Protein AF-A0A9W8MC55-F1 (afdb_monomer_lite)

InterPro domains:
  IPR008266 Tyrosine-protein kinase, active site [PS00109] (130-142)
  IPR011009 Protein kinase-like domain superfamily [SSF56112] (14-195)
  IPR040976 Fungal-type protein kinase [PF17667] (9-206)

Radius of gyration: 18.53 Å; chains: 1; bounding box: 51×40×51 Å

Secondary structure (DSSP, 8-state):
--PPPEE---TTS---EEEEEE-TTS-EEEEEEEEEETTSPPHHHHHHHTTT-TTBPPEEEEE--S-BGGGGS--GGGSTTGGG---EEEEEEEEE----BGGG-SSHHHHHHHHHHHHHHHHHHHHTTEE-----GGGEEEPSSSPPTT-SEEE--GGG-EETTS-GGGGGG-TTSS-GGGS-HHHHHGGGS-TTSPPP--GGG--

pLDDT: mean 81.06, std 18.02, range [35.16, 98.25]

Structure (mmCIF, N/CA/C/O backbone):
data_AF-A0A9W8MC55-F1
#
_entry.id   AF-A0A9W8MC55-F1
#
loop_
_atom_site.group_PDB
_atom_site.id
_atom_site.type_symbol
_atom_site.label_atom_id
_atom_site.label_alt_id
_atom_site.label_comp_id
_atom_site.label_asym_id
_atom_site.label_entity_id
_atom_site.label_seq_id
_atom_site.pdbx_PDB_ins_code
_atom_site.Cartn_x
_atom_site.Cartn_y
_atom_site.Cartn_z
_atom_site.occupancy
_atom_site.B_iso_or_equiv
_atom_site.auth_seq_id
_atom_site.auth_comp_id
_atom_site.auth_asym_id
_atom_site.auth_atom_id
_atom_site.pdbx_PDB_model_num
ATOM 1 N N . MET A 1 1 ? -12.210 19.034 -3.302 1.00 52.41 1 MET A N 1
ATOM 2 C CA . MET A 1 1 ? -11.070 19.146 -2.362 1.00 52.41 1 MET A CA 1
ATOM 3 C C . MET A 1 1 ? -9.812 19.459 -3.160 1.00 52.41 1 MET A C 1
ATOM 5 O O . MET A 1 1 ? -9.487 18.675 -4.038 1.00 52.41 1 MET A O 1
ATOM 9 N N . ASN A 1 2 ? -9.147 20.591 -2.907 1.00 54.53 2 ASN A N 1
ATOM 10 C CA . ASN A 1 2 ? -7.847 20.908 -3.512 1.00 54.53 2 ASN A CA 1
ATOM 11 C C . ASN A 1 2 ? -6.754 20.497 -2.514 1.00 54.53 2 ASN A C 1
ATOM 13 O O . ASN A 1 2 ? -6.316 21.305 -1.702 1.00 54.53 2 ASN A O 1
ATOM 17 N N . ILE A 1 3 ? -6.459 19.196 -2.463 1.00 74.62 3 ILE A N 1
ATOM 18 C CA . ILE A 1 3 ? -5.422 18.634 -1.590 1.00 74.62 3 ILE A CA 1
ATOM 19 C C . ILE A 1 3 ? -4.210 18.370 -2.469 1.00 74.62 3 ILE A C 1
ATOM 21 O O . ILE A 1 3 ? -4.323 17.648 -3.462 1.00 74.62 3 ILE A O 1
ATOM 25 N N . ASP A 1 4 ? -3.069 18.938 -2.092 1.00 82.06 4 ASP A N 1
ATOM 26 C CA . ASP A 1 4 ? -1.822 18.699 -2.804 1.00 82.06 4 ASP A CA 1
ATOM 27 C C . ASP A 1 4 ? -1.466 17.205 -2.799 1.00 82.06 4 ASP A C 1
ATOM 29 O O . ASP A 1 4 ? -1.668 16.508 -1.796 1.00 82.06 4 ASP A O 1
ATOM 33 N N . PRO A 1 5 ? -0.933 16.681 -3.914 1.00 84.56 5 PRO A N 1
ATOM 34 C CA . PRO A 1 5 ? -0.521 15.292 -3.972 1.00 84.56 5 PRO A CA 1
ATOM 35 C C . PRO A 1 5 ? 0.620 15.019 -2.993 1.00 84.56 5 PRO A C 1
ATOM 37 O O . PRO A 1 5 ? 1.575 15.787 -2.871 1.00 84.56 5 PRO A O 1
ATOM 40 N N . TYR A 1 6 ? 0.578 13.849 -2.362 1.00 83.56 6 TYR A N 1
ATOM 41 C CA . TYR A 1 6 ? 1.729 13.340 -1.631 1.00 83.56 6 TYR A CA 1
ATOM 42 C C . TYR A 1 6 ? 2.781 12.848 -2.631 1.00 83.56 6 TYR A C 1
ATOM 44 O O . TYR A 1 6 ? 2.500 11.988 -3.467 1.00 83.56 6 TYR A O 1
ATOM 52 N N . ILE A 1 7 ? 4.003 13.371 -2.541 1.00 80.88 7 ILE A N 1
ATOM 53 C CA . ILE A 1 7 ? 5.111 13.028 -3.439 1.00 80.88 7 ILE A CA 1
ATOM 54 C C . ILE A 1 7 ? 6.304 12.556 -2.608 1.00 80.88 7 ILE A C 1
ATOM 56 O O . ILE A 1 7 ? 6.758 13.257 -1.704 1.00 80.88 7 ILE A O 1
ATOM 60 N N . ARG A 1 8 ? 6.872 11.390 -2.947 1.00 75.12 8 ARG A N 1
ATOM 61 C CA . ARG A 1 8 ? 8.175 10.969 -2.402 1.00 75.12 8 ARG A CA 1
ATOM 62 C C . ARG A 1 8 ? 9.323 11.469 -3.277 1.00 75.12 8 ARG A C 1
ATOM 64 O O . ARG A 1 8 ? 9.636 10.865 -4.304 1.00 75.12 8 ARG A O 1
ATOM 71 N N . TYR A 1 9 ? 10.030 12.496 -2.807 1.00 68.00 9 TYR A N 1
ATOM 72 C CA . TYR A 1 9 ? 11.173 13.137 -3.480 1.00 68.00 9 TYR A CA 1
ATOM 73 C C . TYR A 1 9 ? 12.494 12.343 -3.409 1.00 68.00 9 TYR A C 1
ATOM 75 O O . TYR A 1 9 ? 13.559 12.882 -3.122 1.00 68.00 9 TYR A O 1
ATOM 83 N N . THR A 1 10 ? 12.457 11.036 -3.665 1.00 66.25 10 THR A N 1
ATOM 84 C CA . THR A 1 10 ? 13.671 10.201 -3.630 1.00 66.25 10 THR A CA 1
ATOM 85 C C . THR A 1 10 ? 14.323 10.114 -5.011 1.00 66.25 10 THR A C 1
ATOM 87 O O . THR A 1 10 ? 13.748 9.550 -5.939 1.00 66.25 10 THR A O 1
ATOM 90 N N . LEU A 1 11 ? 15.563 10.605 -5.141 1.00 59.47 11 LEU A N 1
ATOM 91 C CA . LEU A 1 11 ? 16.312 10.627 -6.413 1.00 59.47 11 LEU A CA 1
ATOM 92 C C . LEU A 1 11 ? 16.502 9.239 -7.054 1.00 59.47 11 LEU A C 1
ATOM 94 O O . LEU A 1 11 ? 16.580 9.121 -8.273 1.00 59.47 11 LEU A O 1
ATOM 98 N N . ARG A 1 12 ? 16.596 8.179 -6.240 1.00 60.31 12 ARG A N 1
ATOM 99 C CA . ARG A 1 12 ? 16.783 6.786 -6.696 1.00 60.31 12 ARG A CA 1
ATOM 100 C C . ARG A 1 12 ? 15.581 5.873 -6.407 1.00 60.31 12 ARG A C 1
ATOM 102 O O . ARG A 1 12 ? 15.709 4.653 -6.517 1.00 60.31 12 ARG A O 1
ATOM 109 N N . GLY A 1 13 ? 14.430 6.437 -6.029 1.00 67.00 13 GLY A N 1
ATOM 110 C CA . GLY A 1 13 ? 13.243 5.665 -5.650 1.00 67.00 13 GLY A CA 1
ATOM 111 C C . GLY A 1 13 ? 12.291 5.358 -6.805 1.00 67.00 13 GLY A C 1
ATOM 112 O O . GLY A 1 13 ? 12.664 5.352 -7.976 1.00 67.00 13 GLY A O 1
ATOM 113 N N . ARG A 1 14 ? 11.035 5.061 -6.457 1.00 74.12 14 ARG A N 1
ATOM 114 C CA . ARG A 1 14 ? 9.965 4.705 -7.407 1.00 74.12 14 ARG A CA 1
ATOM 115 C C . ARG A 1 14 ? 9.241 5.917 -7.999 1.00 74.12 14 ARG A C 1
ATOM 117 O O . ARG A 1 14 ? 8.333 5.715 -8.795 1.00 74.12 14 ARG A O 1
ATOM 124 N N . GLY A 1 15 ? 9.610 7.141 -7.608 1.00 82.75 15 GLY A N 1
ATOM 125 C CA . GLY A 1 15 ? 8.910 8.362 -8.025 1.00 82.75 15 GLY A 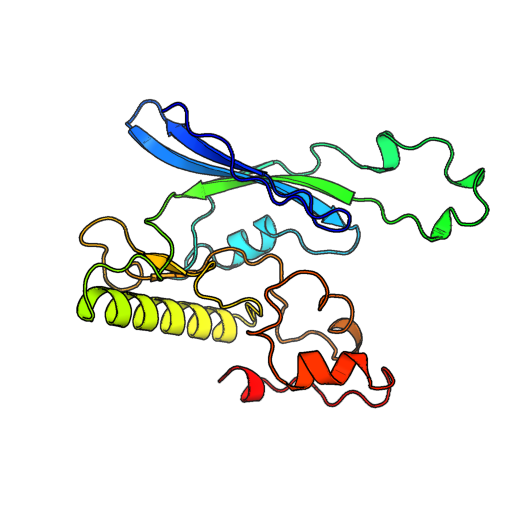CA 1
ATOM 126 C C . GLY A 1 15 ? 7.423 8.322 -7.670 1.00 82.75 15 GLY A C 1
ATOM 127 O O . GLY A 1 15 ? 6.591 8.601 -8.525 1.00 82.75 15 GLY A O 1
ATOM 128 N N . THR A 1 16 ? 7.097 7.871 -6.454 1.00 88.00 16 THR A N 1
ATOM 129 C CA . THR A 1 16 ? 5.709 7.656 -6.036 1.00 88.00 16 THR A CA 1
ATOM 130 C C . THR A 1 16 ? 4.985 8.985 -5.849 1.00 88.00 16 THR A C 1
ATOM 132 O O . THR A 1 16 ? 5.446 9.837 -5.082 1.00 88.00 16 THR A O 1
ATOM 135 N N . THR A 1 17 ? 3.825 9.115 -6.487 1.00 92.00 17 THR A N 1
ATOM 136 C CA . THR A 1 17 ? 2.902 10.240 -6.319 1.00 92.00 17 THR A CA 1
ATOM 137 C C . THR A 1 17 ? 1.509 9.715 -6.006 1.00 92.00 17 THR A C 1
ATOM 139 O O . THR A 1 17 ? 0.970 8.901 -6.756 1.00 92.00 17 THR A O 1
ATOM 142 N N . CYS A 1 18 ? 0.917 10.188 -4.915 1.00 92.38 18 CYS A N 1
ATOM 143 C CA . CYS A 1 18 ? -0.414 9.799 -4.474 1.00 92.38 18 CYS A CA 1
ATOM 144 C C . CYS A 1 18 ? -1.369 10.996 -4.510 1.00 92.38 18 CYS A C 1
ATOM 146 O O . CYS A 1 18 ? -1.073 12.046 -3.944 1.00 92.38 18 CYS A O 1
ATOM 148 N N . TRP A 1 19 ? -2.533 10.811 -5.125 1.00 94.38 19 TRP A N 1
ATOM 149 C CA . TRP A 1 19 ? -3.578 11.820 -5.276 1.00 94.38 19 TRP A CA 1
ATOM 150 C C . TRP A 1 19 ? -4.824 11.363 -4.525 1.00 94.38 19 TRP A C 1
ATOM 152 O O . TRP A 1 19 ? -5.359 10.290 -4.816 1.00 94.38 19 TRP A O 1
ATOM 162 N N . ALA A 1 20 ? -5.291 12.164 -3.570 1.00 92.88 20 ALA A N 1
ATOM 163 C CA . ALA A 1 20 ? -6.596 11.949 -2.958 1.00 92.88 20 ALA A CA 1
ATOM 164 C C . ALA A 1 20 ? -7.680 12.438 -3.923 1.00 92.88 20 ALA A C 1
ATOM 166 O O . ALA A 1 20 ? -7.644 13.586 -4.363 1.00 92.88 20 ALA A O 1
ATOM 167 N N . VAL A 1 21 ? -8.633 11.573 -4.257 1.00 93.81 21 VAL A N 1
ATOM 168 C CA . VAL A 1 21 ? -9.725 11.888 -5.184 1.00 93.81 21 VAL A CA 1
ATOM 169 C C . VAL A 1 21 ? -11.066 11.490 -4.589 1.00 93.81 21 VAL A C 1
ATOM 171 O O . VAL A 1 21 ? -11.136 10.660 -3.683 1.00 93.81 21 VAL A O 1
ATOM 174 N N . GLU A 1 22 ? -12.127 12.088 -5.108 1.00 94.31 22 GLU A N 1
ATOM 175 C CA . GLU A 1 22 ? -13.507 11.795 -4.743 1.00 94.31 22 GLU A CA 1
ATOM 176 C C . GLU A 1 22 ? -14.300 11.548 -6.027 1.00 94.31 22 GLU A C 1
ATOM 178 O O . GLU A 1 22 ? -14.065 12.228 -7.030 1.00 94.31 22 GLU A O 1
ATOM 183 N N . ASP A 1 23 ? -15.177 10.547 -6.029 1.00 91.81 23 ASP A N 1
ATOM 184 C CA . ASP A 1 23 ? -16.099 10.332 -7.144 1.00 91.81 23 ASP A CA 1
ATOM 185 C C . ASP A 1 23 ? -17.347 11.227 -7.036 1.00 91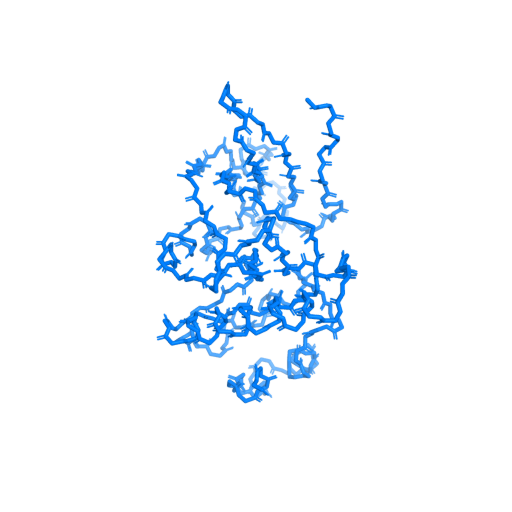.81 23 ASP A C 1
ATOM 187 O O . ASP A 1 23 ? -17.520 12.000 -6.097 1.00 91.81 23 ASP A O 1
ATOM 191 N N . GLN A 1 24 ? -18.249 11.116 -8.011 1.00 92.38 24 GLN A N 1
ATOM 192 C CA . GLN A 1 24 ? -19.499 11.886 -8.032 1.00 92.38 24 GLN A CA 1
ATOM 193 C C . GLN A 1 24 ? -20.462 11.532 -6.885 1.00 92.38 24 GLN A C 1
ATOM 195 O O . GLN A 1 24 ? -21.408 12.273 -6.636 1.00 92.38 24 GLN A O 1
ATOM 200 N N . GLN A 1 25 ? -20.246 10.402 -6.209 1.00 92.44 25 GLN A N 1
ATOM 201 C CA . GLN A 1 25 ? -21.066 9.914 -5.101 1.00 92.44 25 GLN A CA 1
ATOM 202 C C . GLN A 1 25 ? -20.472 10.296 -3.735 1.00 92.44 25 GLN A C 1
ATOM 204 O O . GLN A 1 25 ? -21.041 9.943 -2.704 1.00 92.44 25 GLN A O 1
ATOM 209 N N . GLY A 1 26 ? -19.339 11.006 -3.705 1.00 90.00 26 GLY A N 1
ATOM 210 C CA . GLY A 1 26 ? -18.643 11.371 -2.473 1.00 90.00 26 GLY A CA 1
ATOM 211 C C . GLY A 1 26 ? -17.720 10.276 -1.926 1.00 90.00 26 GLY A C 1
ATOM 212 O O . GLY A 1 26 ? -17.182 10.415 -0.824 1.00 90.00 26 GLY A O 1
ATOM 213 N N . ASN A 1 27 ? -17.506 9.173 -2.656 1.00 91.06 27 ASN A N 1
ATOM 214 C CA . ASN A 1 27 ? -16.584 8.126 -2.225 1.00 91.06 27 ASN A CA 1
ATOM 215 C C . ASN A 1 27 ? -15.141 8.573 -2.452 1.00 91.06 27 ASN A C 1
ATOM 217 O O . ASN A 1 27 ? -14.769 9.016 -3.540 1.00 91.06 27 ASN A O 1
ATOM 221 N N . ARG A 1 28 ? -14.299 8.398 -1.431 1.00 92.81 28 ARG A N 1
ATOM 222 C CA . ARG A 1 28 ? -12.889 8.797 -1.468 1.00 92.81 28 ARG A CA 1
ATOM 223 C C . ARG A 1 28 ? -11.982 7.647 -1.903 1.00 92.81 28 ARG A C 1
ATOM 225 O O . ARG A 1 28 ? -12.096 6.522 -1.404 1.00 92.81 28 ARG A O 1
ATOM 232 N N . PHE A 1 29 ? -11.035 7.962 -2.781 1.00 95.06 29 PHE A N 1
ATOM 233 C CA . PHE A 1 29 ? -10.018 7.041 -3.281 1.00 95.06 29 PHE A CA 1
ATOM 234 C C . PHE A 1 29 ? -8.623 7.666 -3.252 1.00 95.06 29 PHE A C 1
ATOM 236 O O . PHE A 1 29 ? -8.449 8.885 -3.186 1.00 95.06 29 PHE A O 1
ATOM 243 N N . LEU A 1 30 ? -7.611 6.806 -3.340 1.00 94.94 30 LEU A N 1
ATOM 244 C CA . LEU A 1 30 ? -6.219 7.196 -3.510 1.00 94.94 30 LEU A CA 1
ATOM 245 C C . LEU A 1 30 ? -5.709 6.683 -4.857 1.00 94.94 30 LEU A C 1
ATOM 247 O O . LEU A 1 30 ? -5.626 5.475 -5.079 1.00 94.94 30 LEU A O 1
ATOM 251 N N . ILE A 1 31 ? -5.335 7.592 -5.750 1.00 96.25 31 ILE A N 1
ATOM 252 C CA . ILE A 1 31 ? -4.630 7.245 -6.986 1.00 96.25 31 ILE A CA 1
ATOM 253 C C . ILE A 1 31 ? -3.136 7.257 -6.687 1.00 96.25 31 ILE A C 1
ATOM 255 O O . ILE A 1 31 ? -2.598 8.305 -6.351 1.00 96.25 31 ILE A O 1
ATOM 259 N N . LYS A 1 32 ? -2.454 6.124 -6.842 1.00 95.19 32 LYS A N 1
ATOM 260 C CA . LYS A 1 32 ? -1.006 5.996 -6.640 1.00 95.19 32 LYS A CA 1
ATOM 261 C C . LYS A 1 32 ? -0.315 5.713 -7.967 1.00 95.19 32 LYS A C 1
ATOM 263 O O . LYS A 1 32 ? -0.522 4.663 -8.577 1.00 95.19 32 LYS A O 1
ATOM 268 N N . ASP A 1 33 ? 0.529 6.647 -8.379 1.00 95.19 33 ASP A N 1
ATOM 269 C CA . ASP A 1 33 ? 1.432 6.529 -9.517 1.00 95.19 33 ASP A CA 1
ATOM 270 C C . ASP A 1 33 ? 2.828 6.163 -9.035 1.00 95.19 33 ASP A C 1
ATOM 272 O O . ASP A 1 33 ? 3.325 6.745 -8.073 1.00 95.19 33 ASP A O 1
ATOM 276 N N . TYR A 1 34 ? 3.462 5.191 -9.686 1.00 92.75 34 TYR A N 1
ATOM 277 C CA . TYR A 1 34 ? 4.813 4.748 -9.347 1.00 92.75 34 TYR A CA 1
ATOM 278 C C . TYR A 1 34 ? 5.487 4.039 -10.524 1.00 92.75 34 TYR A C 1
ATOM 280 O O . TYR A 1 34 ? 4.845 3.621 -11.491 1.00 92.75 34 TYR A O 1
ATOM 288 N N . TRP A 1 35 ? 6.805 3.884 -10.426 1.00 90.81 35 TRP A N 1
ATOM 289 C CA . TRP A 1 35 ? 7.636 3.212 -11.419 1.00 90.81 35 TRP A CA 1
ATOM 290 C C . TRP A 1 35 ? 8.158 1.873 -10.903 1.00 90.81 35 TRP A C 1
ATOM 292 O O . TRP A 1 35 ? 8.760 1.796 -9.828 1.00 90.81 35 TRP A O 1
ATOM 302 N N . VAL A 1 36 ? 7.989 0.827 -11.709 1.00 88.38 36 VAL A N 1
ATOM 303 C CA . VAL A 1 36 ? 8.414 -0.546 -11.407 1.00 88.38 36 VAL A CA 1
ATOM 304 C C . VAL A 1 36 ? 9.617 -0.900 -12.263 1.00 88.38 36 VAL A C 1
ATOM 306 O O . VAL A 1 36 ? 9.552 -0.765 -13.478 1.00 88.38 36 VAL A O 1
ATOM 309 N N . SER A 1 37 ? 10.716 -1.329 -11.646 1.00 85.56 37 SER A N 1
ATOM 310 C CA . SER A 1 37 ? 11.889 -1.824 -12.378 1.00 85.56 37 SER A CA 1
ATOM 311 C C . SER A 1 37 ? 11.593 -3.155 -13.062 1.00 85.56 37 SER A C 1
ATOM 313 O O . SER A 1 37 ? 10.908 -3.996 -12.481 1.00 85.56 37 SER A O 1
ATOM 315 N N . ASP A 1 38 ? 12.154 -3.366 -14.251 1.00 81.00 38 ASP A N 1
ATOM 316 C CA . ASP A 1 38 ? 12.041 -4.648 -14.953 1.00 81.00 38 ASP A CA 1
ATOM 317 C C . ASP A 1 38 ? 12.531 -5.814 -14.073 1.00 81.00 38 ASP A C 1
ATOM 319 O O . ASP A 1 38 ? 13.464 -5.670 -13.276 1.00 81.00 38 ASP A O 1
ATOM 323 N N . GLY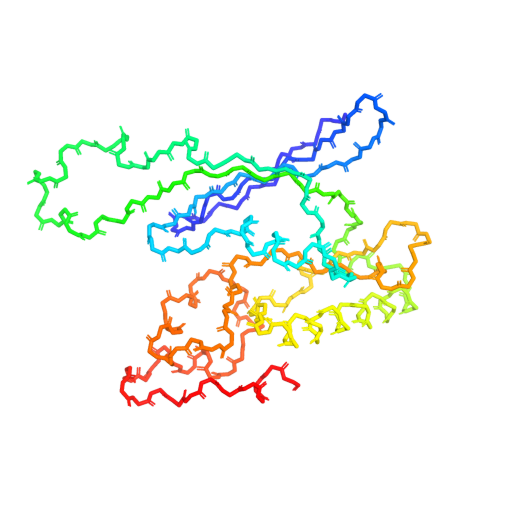 A 1 39 ? 11.852 -6.960 -14.180 1.00 79.00 39 GLY A N 1
ATOM 324 C CA . GLY A 1 39 ? 12.080 -8.139 -13.336 1.00 79.00 39 GLY A CA 1
ATOM 325 C C . GLY A 1 39 ? 11.396 -8.090 -11.964 1.00 79.00 39 GLY A C 1
ATOM 326 O O . GLY A 1 39 ? 11.422 -9.083 -11.241 1.00 79.00 39 GLY A O 1
ATOM 327 N N . ARG A 1 40 ? 10.752 -6.973 -11.588 1.00 79.44 40 ARG A N 1
ATOM 328 C CA . ARG A 1 40 ? 9.961 -6.907 -10.352 1.00 79.44 40 ARG A CA 1
ATOM 329 C C . ARG A 1 40 ? 8.489 -7.168 -10.586 1.00 79.44 40 ARG A C 1
ATOM 331 O O . ARG A 1 40 ? 7.898 -6.667 -11.540 1.00 79.44 40 ARG A O 1
ATOM 338 N N . LYS A 1 41 ? 7.896 -7.863 -9.618 1.00 86.19 41 LYS A N 1
ATOM 339 C CA . LYS A 1 41 ? 6.452 -7.995 -9.511 1.00 86.19 41 LYS A CA 1
ATOM 340 C C . LYS A 1 41 ? 5.849 -6.653 -9.069 1.00 86.19 41 LYS A C 1
ATOM 342 O O . LYS A 1 41 ? 6.287 -6.104 -8.056 1.00 86.19 41 LYS A O 1
ATOM 347 N N . PRO A 1 42 ? 4.901 -6.082 -9.821 1.00 90.38 42 PRO A N 1
ATOM 348 C CA . PRO A 1 42 ? 4.275 -4.820 -9.462 1.00 90.38 42 PRO A CA 1
ATOM 349 C C . PRO A 1 42 ? 3.266 -4.995 -8.315 1.00 90.38 42 PRO A C 1
ATOM 351 O O . PRO A 1 42 ? 2.637 -6.040 -8.159 1.00 90.38 42 PRO A O 1
ATOM 354 N N . GLU A 1 43 ? 3.060 -3.932 -7.536 1.00 92.44 43 GLU A N 1
ATOM 355 C CA . GLU A 1 43 ? 2.197 -3.941 -6.344 1.00 92.44 43 GLU A CA 1
ATOM 356 C C . GLU A 1 43 ? 0.738 -4.307 -6.664 1.00 92.44 43 GLU A C 1
ATOM 358 O O . GLU A 1 43 ? 0.083 -4.958 -5.857 1.00 92.44 43 GLU A O 1
ATOM 363 N N . PHE A 1 44 ? 0.229 -3.955 -7.852 1.00 95.25 44 PHE A N 1
ATOM 364 C CA . PHE A 1 44 ? -1.145 -4.302 -8.241 1.00 95.25 44 PHE A CA 1
ATOM 365 C C . PHE A 1 44 ? -1.374 -5.813 -8.361 1.00 95.25 44 PHE A C 1
ATOM 367 O O . PHE A 1 44 ? -2.479 -6.282 -8.094 1.00 95.25 44 PHE A O 1
ATOM 374 N N . GLU A 1 45 ? -0.352 -6.585 -8.742 1.00 94.94 45 GLU A N 1
ATOM 375 C CA . GLU A 1 45 ? -0.463 -8.045 -8.800 1.00 94.94 45 GLU A CA 1
ATOM 376 C C . GLU A 1 45 ? -0.521 -8.631 -7.392 1.00 94.94 45 GLU A C 1
ATOM 378 O O . GLU A 1 45 ? -1.357 -9.486 -7.121 1.00 94.94 45 GLU A O 1
ATOM 383 N N . LEU A 1 46 ? 0.309 -8.119 -6.478 1.00 93.75 46 LEU A N 1
ATOM 384 C CA . LEU A 1 46 ? 0.295 -8.524 -5.070 1.00 93.75 46 LEU A CA 1
ATOM 385 C C . LEU A 1 46 ? -1.054 -8.204 -4.418 1.00 93.75 46 LEU A C 1
ATOM 387 O O . LEU A 1 46 ? -1.664 -9.075 -3.806 1.00 93.75 46 LEU A O 1
ATOM 391 N N . LEU A 1 47 ? -1.572 -6.990 -4.623 1.00 95.75 47 LEU A N 1
ATOM 392 C CA . LEU A 1 47 ? -2.889 -6.578 -4.125 1.00 95.75 47 LEU A CA 1
ATOM 393 C C . LEU A 1 47 ? -4.033 -7.419 -4.711 1.00 95.75 47 LEU A C 1
ATOM 395 O O . LEU A 1 47 ? -5.028 -7.653 -4.030 1.00 95.75 47 LEU A O 1
ATOM 399 N N . SER A 1 48 ? -3.895 -7.904 -5.948 1.00 95.44 48 SER A N 1
ATOM 400 C CA . SER A 1 48 ? -4.889 -8.793 -6.566 1.00 95.44 48 SER A CA 1
ATOM 401 C C . SER A 1 48 ? -4.928 -10.174 -5.901 1.00 95.44 48 SER A C 1
ATOM 403 O O . SER A 1 48 ? -6.006 -10.751 -5.770 1.00 95.44 48 SER A O 1
ATOM 405 N N . GLU A 1 49 ? -3.781 -10.689 -5.444 1.00 94.00 49 GLU A N 1
ATOM 406 C CA . GLU A 1 49 ? -3.671 -11.981 -4.742 1.00 94.00 49 GLU A CA 1
ATOM 407 C C . GLU A 1 49 ? -4.278 -11.941 -3.330 1.00 94.00 49 GLU A C 1
ATOM 409 O O . GLU A 1 49 ? -4.756 -12.959 -2.825 1.00 94.00 49 GLU A O 1
ATOM 414 N N . VAL A 1 50 ? -4.300 -10.762 -2.697 1.00 94.81 50 VAL A N 1
ATOM 415 C CA . VAL A 1 50 ? -4.721 -10.587 -1.294 1.00 94.81 50 VAL A CA 1
ATOM 416 C C . VAL A 1 50 ? -5.984 -9.741 -1.130 1.00 94.81 50 VAL A C 1
ATOM 418 O O . VAL A 1 50 ? -6.299 -9.307 -0.026 1.00 94.81 50 VAL A O 1
ATOM 421 N N . LYS A 1 51 ? -6.753 -9.543 -2.206 1.00 94.31 51 LYS A N 1
ATOM 422 C CA . LYS A 1 51 ? -7.964 -8.698 -2.229 1.00 94.31 51 LYS A CA 1
ATOM 423 C C . LYS A 1 51 ? -9.032 -9.055 -1.178 1.00 94.31 51 LYS A C 1
ATOM 425 O O . LYS A 1 51 ? -9.789 -8.182 -0.755 1.00 94.31 51 LYS A O 1
ATOM 430 N N . GLU A 1 52 ? -9.081 -10.322 -0.761 1.00 93.75 52 GLU A N 1
ATOM 431 C CA . GLU A 1 52 ? -10.041 -10.840 0.225 1.00 93.75 52 GLU A CA 1
ATOM 432 C C . GLU A 1 52 ? -9.505 -10.811 1.665 1.00 93.75 52 GLU A C 1
ATOM 434 O O . GLU A 1 52 ? -10.224 -11.188 2.584 1.00 93.75 52 GLU A O 1
ATOM 439 N N . VAL A 1 53 ? -8.253 -10.391 1.888 1.00 95.81 53 VAL A N 1
ATOM 440 C CA . VAL A 1 53 ? -7.651 -10.361 3.228 1.00 95.81 53 VAL A CA 1
ATOM 441 C C . VAL A 1 53 ? -8.202 -9.164 4.016 1.00 95.81 53 VAL A C 1
ATOM 443 O O . VAL A 1 53 ? -8.003 -8.016 3.599 1.00 95.81 53 VAL A O 1
ATOM 446 N N . PRO A 1 54 ? -8.887 -9.385 5.156 1.00 96.12 54 PRO A N 1
ATOM 447 C CA . PRO A 1 54 ? -9.285 -8.299 6.044 1.00 96.12 54 PRO A CA 1
ATOM 448 C C . PRO A 1 54 ? -8.058 -7.536 6.544 1.00 96.12 54 PRO A C 1
ATOM 450 O O . PRO A 1 54 ? -7.008 -8.122 6.796 1.00 96.12 54 PRO A O 1
ATOM 453 N N . GLY A 1 55 ? -8.184 -6.219 6.665 1.00 95.81 55 GLY A N 1
ATOM 454 C CA . GLY A 1 55 ? -7.110 -5.371 7.178 1.00 95.81 55 GLY A CA 1
ATOM 455 C C . GLY A 1 55 ? -5.987 -5.120 6.175 1.00 95.81 55 GLY A C 1
ATOM 456 O O . GLY A 1 55 ? -4.983 -4.520 6.538 1.00 95.81 55 GLY A O 1
ATOM 457 N N . VAL A 1 56 ? -6.154 -5.505 4.906 1.00 97.00 56 VAL A N 1
ATOM 458 C CA . VAL A 1 56 ? -5.286 -5.077 3.799 1.00 97.00 56 VAL A CA 1
ATOM 459 C C . VAL A 1 56 ? -6.033 -4.087 2.907 1.00 97.00 56 VAL A C 1
ATOM 461 O O . VAL A 1 56 ? -7.244 -4.187 2.684 1.00 97.00 56 VAL A O 1
ATOM 464 N N . CYS A 1 57 ? -5.303 -3.091 2.411 1.00 95.62 57 CYS A N 1
ATOM 465 C CA . CYS A 1 57 ? -5.813 -2.087 1.489 1.00 95.62 57 CYS A CA 1
ATOM 466 C C . CYS A 1 57 ? -6.458 -2.710 0.246 1.00 95.62 57 CYS A C 1
ATOM 468 O O . CYS A 1 57 ? -5.865 -3.556 -0.424 1.00 95.62 57 CYS A O 1
ATOM 470 N N . LYS A 1 58 ? -7.658 -2.241 -0.109 1.00 95.62 58 LYS A N 1
ATOM 471 C CA . LYS A 1 58 ? -8.385 -2.736 -1.281 1.00 95.62 58 LYS A CA 1
ATOM 472 C C . LYS A 1 58 ? -8.046 -1.928 -2.527 1.00 95.62 58 LYS A C 1
ATOM 474 O O . LYS A 1 58 ? -8.289 -0.721 -2.584 1.00 95.62 58 LYS A O 1
ATOM 479 N N . MET A 1 59 ? -7.547 -2.620 -3.548 1.00 97.00 59 MET A N 1
ATOM 480 C CA . MET A 1 59 ? -7.395 -2.070 -4.891 1.00 97.00 59 MET A CA 1
ATOM 481 C C . MET A 1 59 ? -8.728 -2.114 -5.641 1.00 97.00 59 MET A C 1
ATOM 483 O O . MET A 1 59 ? -9.386 -3.149 -5.688 1.00 97.00 59 MET A O 1
ATOM 487 N N . VAL A 1 60 ? -9.100 -0.988 -6.247 1.00 96.44 60 VAL A N 1
ATOM 488 C CA . VAL A 1 60 ? -10.299 -0.840 -7.082 1.00 96.44 60 VAL A CA 1
ATOM 489 C C . VAL A 1 60 ? -9.978 -1.177 -8.534 1.00 96.44 60 VAL A C 1
ATOM 491 O O . VAL A 1 60 ? -10.661 -1.982 -9.158 1.00 96.44 60 VAL A O 1
ATOM 494 N N . CYS A 1 61 ? -8.925 -0.571 -9.083 1.00 96.56 61 CYS A N 1
ATOM 495 C CA . CYS A 1 61 ? -8.469 -0.822 -10.446 1.00 96.56 61 CYS A CA 1
ATOM 496 C C . CYS A 1 61 ? -7.000 -0.418 -10.622 1.00 96.56 61 CYS A C 1
ATOM 498 O O . CYS A 1 61 ? -6.392 0.198 -9.742 1.00 96.56 61 CYS A O 1
ATOM 500 N N . TYR 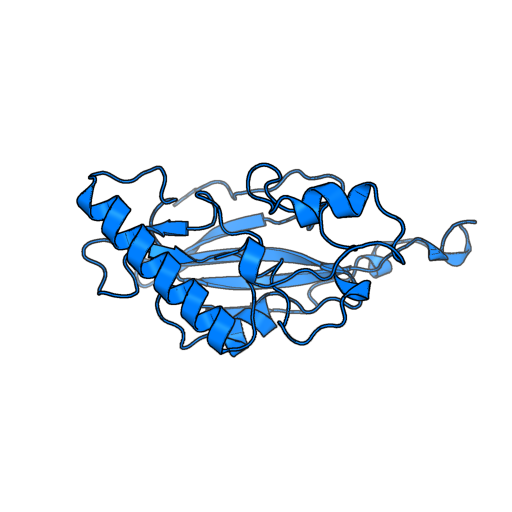A 1 62 ? -6.418 -0.757 -11.772 1.00 97.69 62 TYR A N 1
ATOM 501 C CA . TYR A 1 62 ? -5.052 -0.380 -12.121 1.00 97.69 62 TYR A CA 1
ATOM 502 C C . TYR A 1 62 ? -4.892 -0.120 -13.622 1.00 97.69 62 TYR A C 1
ATOM 504 O O . TYR A 1 62 ? -5.671 -0.588 -14.452 1.00 97.69 62 TYR A O 1
ATOM 512 N N . LYS A 1 63 ? -3.834 0.612 -13.976 1.00 97.38 63 LYS A N 1
ATOM 513 C CA . LYS A 1 63 ? -3.342 0.776 -15.344 1.00 97.38 63 LYS A CA 1
ATOM 514 C C . LYS A 1 63 ? -1.833 0.555 -15.356 1.00 97.38 63 LYS A C 1
ATOM 516 O O . LYS A 1 63 ? -1.067 1.398 -14.889 1.00 97.38 63 LYS A O 1
ATOM 521 N N . ALA A 1 64 ? -1.419 -0.586 -15.897 1.00 94.19 64 ALA A N 1
ATOM 522 C CA . ALA A 1 64 ? -0.017 -0.906 -16.142 1.00 94.19 64 ALA A CA 1
ATOM 523 C C . ALA A 1 64 ? 0.466 -0.319 -17.481 1.00 94.19 64 ALA A C 1
ATOM 525 O O . ALA A 1 64 ? -0.346 0.104 -18.308 1.00 94.19 64 ALA A O 1
ATOM 526 N N . GLN A 1 65 ? 1.786 -0.332 -17.696 1.00 92.44 65 GLN A N 1
ATOM 527 C CA . GLN A 1 65 ? 2.418 0.009 -18.979 1.00 92.44 65 GLN A CA 1
ATOM 528 C C . GLN A 1 65 ? 2.066 1.416 -19.491 1.00 92.44 65 GLN A C 1
ATOM 530 O O . GLN A 1 65 ? 1.896 1.623 -20.689 1.00 92.44 65 GLN A O 1
ATOM 535 N N . ARG A 1 66 ? 1.941 2.399 -18.590 1.00 95.44 66 ARG A N 1
ATOM 536 C CA . ARG A 1 66 ? 1.599 3.781 -18.976 1.00 95.44 66 ARG A CA 1
ATOM 537 C C . ARG A 1 66 ? 2.720 4.473 -19.751 1.00 95.44 66 ARG A C 1
ATOM 539 O O . ARG A 1 66 ? 2.446 5.356 -20.552 1.00 95.44 66 ARG A O 1
ATOM 546 N N . ALA A 1 67 ? 3.959 4.093 -19.459 1.00 94.44 67 ALA A N 1
ATOM 547 C CA . ALA A 1 67 ? 5.181 4.600 -20.063 1.00 94.44 67 ALA A CA 1
ATOM 548 C C . ALA A 1 67 ? 6.355 3.695 -19.673 1.00 94.44 67 ALA A C 1
ATOM 550 O O . ALA A 1 67 ? 6.276 3.000 -18.653 1.00 94.44 67 ALA A O 1
ATOM 551 N N . LYS A 1 68 ? 7.461 3.742 -20.421 1.00 92.38 68 LYS A N 1
ATOM 552 C CA . LYS A 1 68 ? 8.717 3.088 -20.035 1.00 92.38 68 LYS A CA 1
ATOM 553 C C . LYS A 1 68 ? 9.858 4.091 -20.049 1.00 92.38 68 LYS A C 1
ATOM 555 O O . LYS A 1 68 ? 9.946 4.929 -20.938 1.00 92.38 68 LYS A O 1
ATOM 560 N N . THR A 1 69 ? 10.762 4.005 -19.076 1.00 89.62 69 THR A N 1
ATOM 561 C CA . THR A 1 69 ? 11.888 4.948 -18.991 1.00 89.62 69 THR A CA 1
ATOM 562 C C . THR A 1 69 ? 12.824 4.843 -20.184 1.00 89.62 69 THR A C 1
ATOM 564 O O . THR A 1 69 ? 13.428 5.847 -20.551 1.00 89.62 69 THR A O 1
ATOM 567 N N . LYS A 1 70 ? 12.930 3.664 -20.809 1.00 87.44 70 LYS A N 1
ATOM 568 C CA . LYS A 1 70 ? 13.734 3.470 -22.021 1.00 87.44 70 LYS A CA 1
ATOM 569 C C . LYS A 1 70 ? 13.245 4.300 -23.209 1.00 87.44 70 LYS A C 1
ATOM 571 O O . LYS A 1 70 ? 14.068 4.707 -24.016 1.00 87.44 70 LYS A O 1
ATOM 576 N N . ASP A 1 71 ? 11.947 4.600 -23.274 1.00 89.75 71 ASP A N 1
ATOM 577 C CA . ASP A 1 71 ? 11.350 5.356 -24.382 1.00 89.75 71 ASP A CA 1
ATOM 578 C C . ASP A 1 71 ? 11.710 6.854 -24.307 1.00 89.75 71 ASP A C 1
ATOM 580 O O . ASP A 1 71 ? 11.624 7.572 -25.297 1.00 89.75 71 ASP A O 1
ATOM 584 N N . TYR A 1 72 ? 12.160 7.323 -23.136 1.00 87.69 72 TYR A N 1
ATOM 585 C CA . TYR A 1 72 ? 12.625 8.697 -22.905 1.00 87.69 72 TYR A CA 1
ATOM 586 C C . TYR A 1 72 ? 14.152 8.827 -22.903 1.00 87.69 72 TYR A C 1
ATOM 588 O O . TYR A 1 72 ? 14.688 9.900 -22.616 1.00 87.69 72 TYR A O 1
ATOM 596 N N . ARG A 1 73 ? 14.879 7.733 -23.148 1.00 77.56 73 ARG A N 1
ATOM 597 C CA . ARG A 1 73 ? 16.344 7.729 -23.195 1.00 77.56 73 ARG A CA 1
ATOM 598 C C . ARG A 1 73 ? 16.810 7.745 -24.648 1.00 77.56 73 ARG A C 1
ATOM 600 O O . ARG A 1 73 ? 16.190 7.152 -25.522 1.00 77.56 73 ARG A O 1
ATOM 607 N N . GLY A 1 74 ? 17.933 8.421 -24.890 1.00 75.62 74 GLY A N 1
ATOM 608 C CA . GLY A 1 74 ? 18.655 8.321 -26.159 1.00 75.62 74 GLY A CA 1
ATOM 609 C C . GLY A 1 74 ? 19.261 6.926 -26.362 1.00 75.62 74 GLY A C 1
ATOM 610 O O . GLY A 1 74 ? 19.035 6.008 -25.574 1.00 75.62 74 GLY A O 1
ATOM 611 N N . ARG A 1 75 ? 20.074 6.760 -27.411 1.00 72.44 75 ARG A N 1
ATOM 612 C CA . ARG A 1 75 ? 20.737 5.481 -27.725 1.00 72.44 75 ARG A CA 1
ATOM 613 C C . ARG A 1 75 ? 21.611 5.013 -26.553 1.00 72.44 75 ARG A C 1
ATOM 615 O O . ARG A 1 75 ? 22.703 5.534 -26.357 1.00 72.44 75 ARG A O 1
ATOM 622 N N . LEU A 1 76 ? 21.149 4.009 -25.805 1.00 67.50 76 LEU A N 1
ATOM 623 C CA . LEU A 1 76 ? 21.860 3.447 -24.644 1.00 67.50 76 LEU A CA 1
ATOM 624 C C . LEU A 1 76 ? 23.242 2.893 -25.024 1.00 67.50 76 LEU A C 1
ATOM 626 O O . LEU A 1 76 ? 24.192 3.022 -24.260 1.00 67.50 76 LEU A O 1
ATOM 630 N N . ASN A 1 77 ? 23.360 2.378 -26.248 1.00 66.31 77 ASN A N 1
ATOM 631 C CA . ASN A 1 77 ? 24.575 1.803 -26.826 1.00 66.31 77 ASN A CA 1
ATOM 632 C C . ASN A 1 77 ? 25.685 2.848 -27.061 1.00 66.31 77 ASN A C 1
ATOM 634 O O . ASN A 1 77 ? 26.820 2.478 -27.331 1.00 66.31 77 ASN A O 1
ATOM 638 N N . ALA A 1 78 ? 25.363 4.147 -27.006 1.00 65.56 78 ALA A N 1
ATOM 639 C CA . ALA A 1 78 ? 26.342 5.226 -27.137 1.00 65.56 78 ALA A CA 1
ATOM 640 C C . ALA A 1 78 ? 27.088 5.522 -25.823 1.00 65.56 78 ALA A C 1
ATOM 642 O O . ALA A 1 78 ? 28.024 6.318 -25.820 1.00 65.56 78 ALA A O 1
ATOM 643 N N . TYR A 1 79 ? 26.683 4.902 -24.709 1.00 63.41 79 TYR A N 1
ATOM 644 C CA . TYR A 1 79 ? 27.306 5.093 -23.405 1.00 63.41 79 TYR A CA 1
ATOM 645 C C . TYR A 1 79 ? 28.060 3.831 -23.000 1.00 63.41 79 TYR A C 1
ATOM 647 O O . TYR A 1 79 ? 27.513 2.731 -23.028 1.00 63.41 79 TYR A O 1
ATOM 655 N N . SER A 1 80 ? 29.293 4.003 -22.526 1.00 60.47 80 SER A N 1
ATOM 656 C CA . SER A 1 80 ? 30.175 2.930 -22.047 1.00 60.47 80 SER A CA 1
ATOM 657 C C . SER A 1 80 ? 29.600 2.115 -20.879 1.00 60.47 80 SER A C 1
ATOM 659 O O . SER A 1 80 ? 30.185 1.109 -20.495 1.00 60.47 80 SER A O 1
ATOM 661 N N . HIS A 1 81 ? 28.475 2.537 -20.290 1.00 64.25 81 HIS A N 1
ATOM 662 C CA . HIS A 1 81 ? 27.770 1.860 -19.195 1.00 64.25 81 HIS A CA 1
ATOM 663 C C . HIS A 1 81 ? 26.278 1.627 -19.510 1.00 64.25 81 HIS A C 1
ATOM 665 O O . HIS A 1 81 ? 25.451 1.594 -18.596 1.00 64.25 81 HIS A O 1
ATOM 671 N N . GLY A 1 82 ? 25.908 1.498 -20.791 1.00 59.38 82 GLY A N 1
ATOM 672 C CA . GLY A 1 82 ? 24.525 1.240 -21.220 1.00 59.38 82 GLY A CA 1
ATOM 673 C C . GLY A 1 82 ? 23.868 0.050 -20.504 1.00 59.38 82 GLY A C 1
ATOM 674 O O . GLY A 1 82 ? 22.687 0.119 -20.170 1.00 59.38 82 GLY A O 1
ATOM 675 N N . ASP A 1 83 ? 24.654 -0.969 -20.148 1.00 65.12 83 ASP A N 1
ATOM 676 C CA . ASP A 1 83 ? 24.201 -2.178 -19.444 1.00 65.12 83 ASP A CA 1
ATOM 677 C C . ASP A 1 83 ? 23.809 -1.940 -17.972 1.00 65.12 83 ASP A C 1
ATOM 679 O O . ASP A 1 83 ? 23.105 -2.749 -17.367 1.00 65.12 83 ASP A O 1
ATOM 683 N N . LEU A 1 84 ? 24.208 -0.808 -17.373 1.00 69.19 84 LEU A N 1
ATOM 684 C CA . LEU A 1 84 ? 23.773 -0.421 -16.023 1.00 69.19 84 LEU A CA 1
ATOM 685 C C . LEU A 1 84 ? 22.358 0.174 -16.010 1.00 69.19 84 LEU A C 1
ATOM 687 O O . LEU A 1 84 ? 21.771 0.367 -14.936 1.00 69.19 84 LEU A O 1
ATOM 691 N N . PHE A 1 85 ? 21.799 0.499 -17.177 1.00 76.12 85 PHE A N 1
ATOM 692 C CA . PHE A 1 85 ? 20.461 1.056 -17.262 1.00 76.12 85 PHE A CA 1
ATOM 693 C C . PHE A 1 85 ? 19.407 -0.007 -16.946 1.00 76.12 85 PHE A C 1
ATOM 695 O O . PHE A 1 85 ? 19.226 -0.987 -17.663 1.00 76.12 85 PHE A O 1
ATOM 702 N N . ARG A 1 86 ? 18.636 0.240 -15.886 1.00 78.12 86 ARG A N 1
ATOM 703 C CA . ARG A 1 86 ? 17.456 -0.559 -15.555 1.00 78.12 86 ARG A CA 1
ATOM 704 C C . ARG A 1 86 ? 16.206 0.163 -16.035 1.00 78.12 86 ARG A C 1
ATOM 706 O O . ARG A 1 86 ? 15.836 1.204 -15.479 1.00 78.12 86 ARG A O 1
ATOM 713 N N . ASN A 1 87 ? 15.562 -0.396 -17.055 1.00 85.25 87 ASN A N 1
ATOM 714 C CA . ASN A 1 87 ? 14.273 0.094 -17.518 1.00 85.25 87 ASN A CA 1
ATOM 715 C C . ASN A 1 87 ? 13.228 -0.012 -16.396 1.00 85.25 87 ASN A C 1
ATOM 717 O O . ASN A 1 87 ? 13.272 -0.903 -15.542 1.00 85.25 87 ASN A O 1
ATOM 721 N N . ARG A 1 88 ? 12.309 0.953 -16.384 1.00 89.12 88 ARG A N 1
ATOM 722 C CA . ARG A 1 88 ? 11.184 0.994 -15.461 1.00 89.12 88 ARG A CA 1
ATOM 723 C C . ARG A 1 88 ? 9.906 1.270 -16.222 1.00 89.12 88 ARG A C 1
ATOM 725 O O . ARG A 1 88 ? 9.895 2.075 -17.147 1.00 89.12 88 ARG A O 1
ATOM 732 N N . THR A 1 89 ? 8.830 0.658 -15.767 1.00 92.06 89 THR A N 1
ATOM 733 C CA . THR A 1 89 ? 7.493 0.805 -16.321 1.00 92.06 89 THR A CA 1
ATOM 734 C C . THR A 1 89 ? 6.625 1.615 -15.363 1.00 92.06 89 THR A C 1
ATOM 736 O O . THR A 1 89 ? 6.565 1.310 -14.171 1.00 92.06 89 THR A O 1
ATOM 739 N N . ALA A 1 90 ? 5.949 2.644 -15.871 1.00 94.56 90 ALA A N 1
ATOM 740 C CA . ALA A 1 90 ? 5.002 3.443 -15.104 1.00 94.56 90 ALA A CA 1
ATOM 741 C C . ALA A 1 90 ? 3.684 2.689 -14.898 1.00 94.56 90 ALA A C 1
ATOM 743 O O . ALA A 1 90 ? 3.090 2.149 -15.841 1.00 94.56 90 ALA A O 1
ATOM 744 N N . VAL A 1 91 ? 3.208 2.704 -13.657 1.00 95.81 91 VAL A N 1
ATOM 745 C CA . VAL A 1 91 ? 1.984 2.047 -13.209 1.00 95.81 91 VAL A CA 1
ATOM 746 C C . VAL A 1 91 ? 1.137 3.043 -12.422 1.00 95.81 91 VAL A C 1
ATOM 748 O O . VAL A 1 91 ? 1.661 3.879 -11.690 1.00 95.81 91 VAL A O 1
ATOM 751 N N . ARG A 1 92 ? -0.184 2.944 -12.584 1.00 97.38 92 ARG A N 1
ATOM 752 C CA . ARG A 1 92 ? -1.185 3.609 -11.746 1.00 97.38 92 ARG A CA 1
ATOM 753 C C . ARG A 1 92 ? -2.050 2.561 -11.067 1.00 97.38 92 ARG A C 1
ATOM 755 O O . ARG A 1 92 ? -2.530 1.658 -11.747 1.00 97.38 92 ARG A O 1
ATOM 762 N N . ILE A 1 93 ? -2.304 2.715 -9.776 1.00 97.50 93 ILE A N 1
ATOM 763 C CA . ILE A 1 93 ? -3.327 1.952 -9.053 1.00 97.50 93 ILE A CA 1
ATOM 764 C C . ILE A 1 93 ? -4.313 2.906 -8.390 1.00 97.50 93 ILE A C 1
ATOM 766 O O . ILE A 1 93 ? -3.943 4.016 -8.009 1.00 97.50 93 ILE A O 1
ATOM 770 N N . VAL A 1 94 ? -5.562 2.474 -8.262 1.00 97.19 94 VAL A N 1
ATOM 771 C CA . VAL A 1 94 ? -6.603 3.174 -7.509 1.00 97.19 94 VAL A CA 1
ATOM 772 C C . VAL A 1 94 ? -6.948 2.318 -6.303 1.00 97.19 94 VAL A C 1
ATOM 774 O O . VAL A 1 94 ? -7.322 1.155 -6.446 1.00 97.19 94 VAL A O 1
ATOM 777 N N . LEU A 1 95 ? -6.792 2.891 -5.118 1.00 96.62 95 LEU A N 1
ATOM 778 C CA . LEU A 1 95 ? -7.013 2.243 -3.834 1.00 96.62 95 LEU A CA 1
ATOM 779 C C . LEU A 1 95 ? -8.217 2.874 -3.138 1.00 96.62 95 LEU A C 1
ATOM 781 O O . LEU A 1 95 ? -8.468 4.073 -3.284 1.00 96.62 95 LEU A O 1
ATOM 785 N N . LYS A 1 96 ? -8.938 2.086 -2.341 1.00 94.94 96 LYS A N 1
ATOM 786 C CA . LYS A 1 96 ? -9.923 2.629 -1.402 1.00 94.94 96 LYS A CA 1
ATOM 787 C C . LYS A 1 96 ? -9.217 3.551 -0.400 1.00 94.94 96 LYS A C 1
ATOM 789 O O . LYS A 1 96 ? -8.122 3.232 0.062 1.00 94.94 96 LYS A O 1
ATOM 794 N N . SER A 1 97 ? -9.824 4.688 -0.060 1.00 93.44 97 SER A N 1
ATOM 795 C CA . SER A 1 97 ? -9.296 5.542 1.008 1.00 93.44 97 SER A CA 1
ATOM 796 C C . SER A 1 97 ? -9.659 5.014 2.394 1.00 93.44 97 SER A C 1
ATOM 798 O O . SER A 1 97 ? -10.748 4.481 2.613 1.00 93.44 97 SER A O 1
ATOM 800 N N . TYR A 1 98 ? -8.745 5.232 3.334 1.00 94.69 98 TYR A N 1
ATOM 801 C CA . TYR A 1 98 ? -8.896 4.923 4.754 1.00 94.69 98 TYR A CA 1
ATOM 802 C C . TYR A 1 98 ? -8.611 6.180 5.588 1.00 94.69 98 TYR A C 1
ATOM 804 O O . TYR A 1 98 ? -8.495 7.281 5.040 1.00 94.69 98 TYR A O 1
ATOM 812 N N . GLY A 1 99 ? -8.565 6.036 6.911 1.00 94.50 99 GLY A N 1
ATOM 813 C CA . GLY A 1 99 ? -8.225 7.113 7.831 1.00 94.50 99 GLY A CA 1
ATOM 814 C C . GLY A 1 99 ? -6.752 7.519 7.762 1.00 94.50 99 GLY A C 1
ATOM 815 O O . GLY A 1 99 ? -6.001 7.133 6.867 1.00 94.50 99 GLY A O 1
ATOM 816 N N . SER A 1 100 ? -6.344 8.336 8.728 1.00 94.44 100 SER A N 1
ATOM 817 C CA . SER A 1 100 ? -4.952 8.753 8.900 1.00 94.44 100 SER A CA 1
ATOM 818 C C . SER A 1 100 ? -4.052 7.588 9.312 1.00 94.44 100 SER A C 1
ATOM 820 O O . SER A 1 100 ? -4.531 6.536 9.732 1.00 94.44 100 SER A O 1
ATOM 822 N N . THR A 1 101 ? -2.744 7.804 9.240 1.00 95.50 101 THR A N 1
ATOM 823 C CA . THR A 1 101 ? -1.727 6.915 9.808 1.00 95.50 101 THR A CA 1
ATOM 824 C C . THR A 1 101 ? -1.980 6.641 11.291 1.00 95.50 101 THR A C 1
ATOM 826 O O . THR A 1 101 ? -2.617 7.434 11.998 1.00 95.50 101 THR A O 1
ATOM 829 N N . ILE A 1 102 ? -1.510 5.483 11.756 1.00 96.44 102 ILE A N 1
ATOM 830 C CA . ILE A 1 102 ? -1.817 4.974 13.096 1.00 96.44 102 ILE A CA 1
ATOM 831 C C . ILE A 1 102 ? -1.312 5.889 14.215 1.00 96.44 102 ILE A C 1
ATOM 833 O O . ILE A 1 102 ? -1.915 5.903 15.281 1.00 96.44 102 ILE A O 1
ATOM 837 N N . ASP A 1 103 ? -0.279 6.702 13.974 1.00 95.06 103 ASP A N 1
ATOM 838 C CA . ASP A 1 103 ? 0.260 7.693 14.919 1.00 95.06 103 ASP A CA 1
ATOM 839 C C . ASP A 1 103 ? -0.727 8.829 15.249 1.00 95.06 103 ASP A C 1
ATOM 841 O O . ASP A 1 103 ? -0.559 9.524 16.248 1.00 95.06 103 ASP A O 1
ATOM 845 N N . LYS A 1 104 ? -1.780 9.013 14.442 1.00 96.31 104 LYS A N 1
ATOM 846 C CA . LYS A 1 104 ? -2.841 10.012 14.661 1.00 96.31 104 LYS A CA 1
ATOM 847 C C . LYS A 1 104 ? -4.045 9.462 15.434 1.00 96.31 104 LYS A C 1
ATOM 849 O O . LYS A 1 104 ? -5.147 10.009 15.335 1.00 96.31 104 LYS A O 1
ATOM 854 N N . PHE A 1 105 ? -3.866 8.367 16.170 1.00 96.56 105 PHE A N 1
ATOM 855 C CA . PHE A 1 105 ? -4.910 7.793 17.014 1.00 96.56 105 PHE A CA 1
ATOM 856 C C . PHE A 1 105 ? -5.429 8.806 18.050 1.00 96.56 105 PHE A C 1
ATOM 858 O O . PHE A 1 105 ? -4.700 9.663 18.543 1.00 96.56 105 PHE A O 1
ATOM 865 N N . LYS A 1 106 ? -6.710 8.690 18.406 1.00 96.12 106 LYS A N 1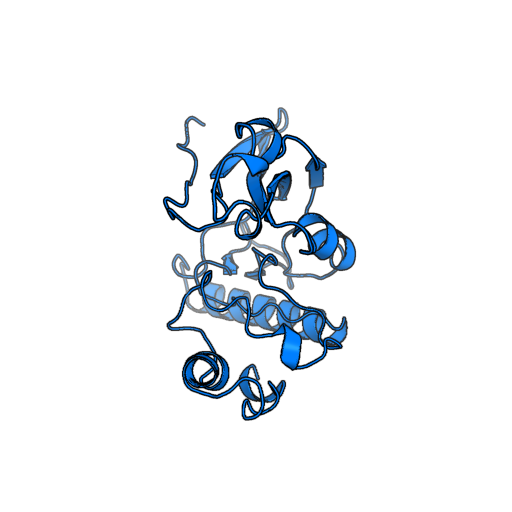
ATOM 866 C CA . LYS A 1 106 ? -7.391 9.580 19.363 1.00 96.12 106 LYS A CA 1
ATOM 867 C C . LYS A 1 106 ? -7.587 8.956 20.744 1.00 96.12 106 LYS A C 1
ATOM 869 O O . LYS A 1 106 ? -7.976 9.644 21.680 1.00 96.12 106 LYS A O 1
ATOM 874 N N . SER A 1 107 ? -7.376 7.647 20.875 1.00 96.56 107 SER A N 1
ATOM 875 C CA . SER A 1 107 ? -7.476 6.930 22.148 1.00 96.56 107 SER A CA 1
ATOM 876 C C . SER A 1 107 ? -6.642 5.652 22.142 1.00 96.56 107 SER A C 1
ATOM 878 O O . SER A 1 107 ? -6.415 5.057 21.085 1.00 96.56 107 SER A O 1
ATOM 880 N N . ALA A 1 108 ? -6.258 5.180 23.331 1.00 97.50 108 ALA A N 1
ATOM 881 C CA . ALA A 1 108 ? -5.580 3.894 23.491 1.00 97.50 108 ALA A CA 1
ATOM 882 C C . ALA A 1 108 ? -6.398 2.734 22.896 1.00 97.50 108 ALA A C 1
ATOM 884 O O . ALA A 1 108 ? -5.846 1.866 22.228 1.00 97.50 108 ALA A O 1
ATOM 885 N N . LYS A 1 109 ? -7.731 2.758 23.053 1.00 96.25 109 LYS A N 1
ATOM 886 C CA . LYS A 1 109 ? -8.632 1.759 22.458 1.00 96.25 109 LYS A CA 1
ATOM 887 C C . LYS A 1 109 ? -8.522 1.728 20.932 1.00 96.25 109 LYS A C 1
ATOM 889 O O . LYS A 1 109 ? -8.470 0.645 20.355 1.00 96.25 109 LYS A O 1
ATOM 894 N N . GLN A 1 110 ? -8.480 2.893 20.282 1.00 96.81 110 GLN A N 1
ATOM 895 C CA . GLN A 1 110 ? -8.350 2.974 18.827 1.00 96.81 110 GLN A CA 1
ATOM 896 C C . GLN A 1 110 ? -6.997 2.427 18.358 1.00 96.81 110 GLN A C 1
ATOM 898 O O . GLN A 1 110 ? -6.964 1.633 17.422 1.00 96.81 110 GLN A O 1
ATOM 903 N N . LEU A 1 111 ? -5.910 2.804 19.038 1.00 97.25 111 LEU A N 1
ATOM 904 C CA . LEU A 1 111 ? -4.567 2.307 18.741 1.00 97.25 111 LEU A CA 1
ATOM 905 C C . LEU A 1 111 ? -4.492 0.780 18.873 1.00 97.25 111 LEU A C 1
ATOM 907 O O . LEU A 1 111 ? -4.079 0.103 17.938 1.00 97.25 111 LEU A O 1
ATOM 911 N N . LEU A 1 112 ? -4.940 0.232 20.006 1.00 97.56 112 LEU A N 1
ATOM 912 C CA . LEU A 1 112 ? -4.898 -1.208 20.270 1.00 97.56 112 LEU A CA 1
ATOM 913 C C . LEU A 1 112 ? -5.765 -2.000 19.284 1.00 97.56 112 LEU A C 1
ATOM 915 O O . LEU A 1 112 ? -5.349 -3.052 18.805 1.00 97.56 112 LEU A O 1
ATOM 919 N N . ALA A 1 113 ? -6.948 -1.488 18.934 1.00 97.44 113 ALA A N 1
ATOM 920 C CA . ALA A 1 113 ? -7.808 -2.135 17.949 1.00 97.44 113 ALA A CA 1
ATOM 921 C C . ALA A 1 113 ? -7.195 -2.118 16.540 1.00 97.44 113 ALA A C 1
ATOM 923 O O . ALA A 1 113 ? -7.302 -3.114 15.825 1.00 97.44 113 ALA A O 1
ATOM 924 N N . ALA A 1 114 ? -6.548 -1.014 16.153 1.00 97.75 114 ALA A N 1
ATOM 925 C CA . ALA A 1 114 ? -5.861 -0.904 14.872 1.00 97.75 114 ALA A CA 1
ATOM 926 C C . ALA A 1 114 ? -4.632 -1.820 14.800 1.00 97.75 114 ALA A C 1
ATOM 928 O O . ALA A 1 114 ? -4.463 -2.528 13.811 1.00 97.75 114 ALA A O 1
ATOM 929 N N . LEU A 1 115 ? -3.817 -1.868 15.859 1.00 97.56 115 LEU A N 1
ATOM 930 C CA . LEU A 1 115 ? -2.671 -2.776 15.941 1.00 97.56 115 LEU A CA 1
ATOM 931 C C . LEU A 1 115 ? -3.106 -4.240 15.865 1.00 97.56 115 LEU A C 1
ATOM 933 O O . LEU A 1 115 ? -2.532 -4.990 15.083 1.00 97.56 115 LEU A O 1
ATOM 937 N N . ARG A 1 116 ? -4.148 -4.643 16.607 1.00 97.56 116 ARG A N 1
ATOM 938 C CA . ARG A 1 116 ? -4.677 -6.014 16.533 1.00 97.56 116 ARG A CA 1
ATOM 939 C C . ARG A 1 116 ? -5.070 -6.380 15.101 1.00 97.56 116 ARG A C 1
ATOM 941 O O . ARG A 1 116 ? -4.683 -7.439 14.617 1.00 97.56 116 ARG A O 1
ATOM 948 N N . ASP A 1 117 ? -5.824 -5.513 14.428 1.00 98.25 117 ASP A N 1
ATOM 949 C CA . ASP A 1 117 ? -6.307 -5.786 13.071 1.00 98.25 117 ASP A CA 1
ATOM 950 C C . ASP A 1 117 ? -5.143 -5.812 12.057 1.00 98.25 117 ASP A C 1
ATOM 952 O O . ASP A 1 117 ? -5.116 -6.680 11.187 1.00 98.25 117 ASP A O 1
ATOM 956 N N . ALA A 1 118 ? -4.136 -4.944 12.211 1.00 97.06 118 ALA A N 1
ATOM 957 C CA . ALA A 1 118 ? -2.930 -4.957 11.380 1.00 97.06 118 ALA A CA 1
ATOM 958 C C . ALA A 1 118 ? -2.077 -6.223 11.591 1.00 97.06 118 ALA A C 1
ATOM 960 O O . ALA A 1 118 ? -1.598 -6.806 10.618 1.00 97.06 118 ALA A O 1
ATOM 961 N N . ILE A 1 119 ? -1.926 -6.692 12.836 1.00 96.19 119 ILE A N 1
ATOM 962 C CA . ILE A 1 119 ? -1.225 -7.947 13.155 1.00 96.19 119 ILE A CA 1
ATOM 963 C C . ILE A 1 119 ? -1.967 -9.139 12.541 1.00 96.19 119 ILE A C 1
ATOM 965 O O . ILE A 1 119 ? -1.349 -9.990 11.901 1.00 96.19 119 ILE A O 1
ATOM 969 N N . ALA A 1 120 ? -3.296 -9.184 12.671 1.00 97.50 120 ALA A N 1
ATOM 970 C CA . ALA A 1 120 ? -4.117 -10.238 12.078 1.00 97.50 120 ALA A CA 1
ATOM 971 C C . ALA A 1 120 ? -4.025 -10.248 10.540 1.00 97.50 120 ALA A C 1
ATOM 973 O O . ALA A 1 120 ? -3.901 -11.314 9.926 1.00 97.50 120 ALA A O 1
ATOM 974 N N . ALA A 1 121 ? -4.023 -9.067 9.914 1.00 97.19 121 ALA A N 1
ATOM 975 C CA . ALA A 1 121 ? -3.809 -8.919 8.479 1.00 97.19 121 ALA A CA 1
ATOM 976 C C . ALA A 1 121 ? -2.429 -9.448 8.062 1.00 97.19 121 ALA A C 1
ATOM 978 O O . ALA A 1 121 ? -2.344 -10.268 7.150 1.00 97.19 121 ALA A O 1
ATOM 979 N N . HIS A 1 122 ? -1.359 -9.054 8.764 1.00 95.31 122 HIS A N 1
ATOM 980 C CA . HIS A 1 122 ? -0.001 -9.534 8.492 1.00 95.31 122 HIS A CA 1
ATOM 981 C C . HIS A 1 122 ? 0.122 -11.056 8.649 1.00 95.31 122 HIS A C 1
ATOM 983 O O . HIS A 1 122 ? 0.639 -11.724 7.758 1.00 95.31 122 HIS A O 1
ATOM 989 N N . SER A 1 123 ? -0.427 -11.623 9.726 1.00 94.94 123 SER A N 1
ATOM 990 C CA . SER A 1 123 ? -0.464 -13.074 9.946 1.00 94.94 123 SER A CA 1
ATOM 991 C C . SER A 1 123 ? -1.175 -13.807 8.800 1.00 94.94 123 SER A C 1
ATOM 993 O O . SER A 1 123 ? -0.680 -14.813 8.290 1.00 94.94 123 SER A O 1
ATOM 995 N N . THR A 1 124 ? -2.288 -13.254 8.309 1.00 96.12 124 THR A N 1
ATOM 996 C CA . THR A 1 124 ? -3.014 -13.813 7.159 1.00 96.12 124 THR A CA 1
ATOM 997 C C . THR A 1 124 ? -2.205 -13.719 5.861 1.00 96.12 124 THR A C 1
ATOM 999 O O . THR A 1 124 ? -2.258 -14.636 5.039 1.00 96.12 124 THR A O 1
ATOM 1002 N N . LEU A 1 125 ? -1.440 -12.638 5.663 1.00 94.50 125 LEU A N 1
ATOM 1003 C CA . LEU A 1 125 ? -0.515 -12.504 4.534 1.00 94.50 125 LEU A CA 1
ATOM 1004 C C . LEU A 1 125 ? 0.578 -13.581 4.583 1.00 94.50 125 LEU A C 1
ATOM 1006 O O . LEU A 1 125 ? 0.792 -14.264 3.580 1.00 94.50 125 LEU A O 1
ATOM 1010 N N . ILE A 1 126 ? 1.189 -13.806 5.752 1.00 90.94 126 ILE A N 1
ATOM 1011 C CA . ILE A 1 126 ? 2.191 -14.865 5.955 1.00 90.94 126 ILE A CA 1
ATOM 1012 C C . ILE A 1 126 ? 1.596 -16.238 5.634 1.00 90.94 126 ILE A C 1
ATOM 1014 O O . ILE A 1 126 ? 2.210 -17.010 4.901 1.00 90.94 126 ILE A O 1
ATOM 1018 N N . GLY A 1 127 ? 0.373 -16.526 6.095 1.00 90.94 127 GLY A N 1
ATOM 1019 C CA . GLY A 1 127 ? -0.333 -17.774 5.776 1.00 90.94 127 GLY A CA 1
ATOM 1020 C C . GLY A 1 127 ? -0.622 -17.968 4.279 1.00 90.94 127 GLY A C 1
ATOM 1021 O O . GLY A 1 127 ? -0.828 -19.090 3.826 1.00 90.94 127 GLY A O 1
ATOM 1022 N N . LYS A 1 128 ? -0.598 -16.888 3.489 1.00 91.31 128 LYS A N 1
ATOM 1023 C CA . LYS A 1 128 ? -0.677 -16.907 2.018 1.00 91.31 128 LYS A CA 1
ATOM 1024 C C . LYS A 1 128 ? 0.698 -16.908 1.340 1.00 91.31 128 LYS A C 1
ATOM 1026 O O . LYS A 1 128 ? 0.772 -16.770 0.120 1.00 91.31 128 LYS A O 1
ATOM 1031 N N . GLY A 1 129 ? 1.773 -17.053 2.113 1.00 89.38 129 GLY A N 1
ATOM 1032 C CA . GLY A 1 129 ? 3.146 -17.020 1.629 1.00 89.38 129 GLY A CA 1
ATOM 1033 C C . GLY A 1 129 ? 3.581 -15.635 1.160 1.00 89.38 129 GLY A C 1
ATOM 1034 O O . GLY A 1 129 ? 4.375 -15.555 0.229 1.00 89.38 129 GLY A O 1
ATOM 1035 N N . LEU A 1 130 ? 3.044 -14.554 1.739 1.00 89.69 130 LEU A N 1
ATOM 1036 C CA . LEU A 1 130 ? 3.433 -13.180 1.421 1.00 89.69 130 LEU A CA 1
ATOM 1037 C C . LEU A 1 130 ? 3.903 -12.446 2.682 1.00 89.69 130 LEU A C 1
ATOM 1039 O O . LEU A 1 130 ? 3.130 -12.222 3.608 1.00 89.69 130 LEU A O 1
ATOM 1043 N N . LEU A 1 131 ? 5.160 -12.011 2.690 1.00 89.50 131 LEU A N 1
ATOM 1044 C CA . LEU A 1 131 ? 5.748 -11.240 3.785 1.00 89.50 131 LEU A CA 1
ATOM 1045 C C . LEU A 1 131 ? 5.783 -9.752 3.423 1.00 89.50 131 LEU A C 1
ATOM 1047 O O . LEU A 1 131 ? 6.320 -9.409 2.373 1.00 89.50 131 LEU A O 1
ATOM 1051 N N . HIS A 1 132 ? 5.251 -8.866 4.275 1.00 88.88 132 HIS A N 1
ATOM 1052 C CA . HIS A 1 132 ? 5.107 -7.430 3.970 1.00 88.88 132 HIS A CA 1
ATOM 1053 C C . HIS A 1 132 ? 6.442 -6.665 3.935 1.00 88.88 132 HIS A C 1
ATOM 1055 O O . HIS A 1 132 ? 6.647 -5.815 3.068 1.00 88.88 132 HIS A O 1
ATOM 1061 N N . ARG A 1 133 ? 7.346 -6.959 4.882 1.00 84.62 133 ARG A N 1
ATOM 1062 C CA . ARG A 1 133 ? 8.705 -6.390 5.047 1.00 84.62 133 ARG A CA 1
ATOM 1063 C C . ARG A 1 133 ? 8.852 -4.890 5.331 1.00 84.62 133 ARG A C 1
ATOM 1065 O O . ARG A 1 133 ? 9.950 -4.458 5.661 1.00 84.62 133 ARG A O 1
ATOM 1072 N N . ASP A 1 134 ? 7.802 -4.092 5.183 1.00 83.81 134 ASP A N 1
ATOM 1073 C CA . ASP A 1 134 ? 7.825 -2.651 5.506 1.00 83.81 134 ASP A CA 1
ATOM 1074 C C . ASP A 1 134 ? 6.691 -2.270 6.473 1.00 83.81 134 ASP A C 1
ATOM 1076 O O . ASP A 1 134 ? 5.950 -1.316 6.247 1.00 83.81 134 ASP A O 1
ATOM 1080 N N . VAL A 1 135 ? 6.473 -3.069 7.524 1.00 88.50 135 VAL A N 1
ATOM 1081 C CA . VAL A 1 135 ? 5.464 -2.748 8.548 1.00 88.50 135 VAL A CA 1
ATOM 1082 C C . VAL A 1 135 ? 6.001 -1.613 9.417 1.00 88.50 135 VAL A C 1
ATOM 1084 O O . VAL A 1 135 ? 7.000 -1.756 10.113 1.00 88.50 135 VAL A O 1
ATOM 1087 N N . SER A 1 136 ? 5.346 -0.458 9.353 1.00 88.38 136 SER A N 1
ATOM 1088 C CA . SER A 1 136 ? 5.718 0.743 10.101 1.00 88.38 136 SER A CA 1
ATOM 1089 C C . SER A 1 136 ? 4.470 1.578 10.405 1.00 88.38 136 SER A C 1
ATOM 1091 O O . SER A 1 136 ? 3.439 1.373 9.757 1.00 88.38 136 SER A O 1
ATOM 1093 N N . PRO A 1 137 ? 4.526 2.538 11.349 1.00 88.94 137 PRO A N 1
ATOM 1094 C CA . PRO A 1 137 ? 3.384 3.405 11.650 1.00 88.94 137 PRO A CA 1
ATOM 1095 C C . PRO A 1 137 ? 2.837 4.164 10.428 1.00 88.94 137 PRO A C 1
ATOM 1097 O O . PRO A 1 137 ? 1.635 4.407 10.337 1.00 88.94 137 PRO A O 1
ATOM 1100 N N . ASP A 1 138 ? 3.696 4.476 9.456 1.00 88.75 138 ASP A N 1
ATOM 1101 C CA . ASP A 1 138 ? 3.307 5.154 8.213 1.00 88.75 138 ASP A CA 1
ATOM 1102 C C . ASP A 1 138 ? 2.534 4.241 7.247 1.00 88.75 138 ASP A C 1
ATOM 1104 O O . ASP A 1 138 ? 1.779 4.727 6.405 1.00 88.75 138 ASP A O 1
ATOM 1108 N N . ASN A 1 139 ? 2.701 2.920 7.377 1.00 93.69 139 ASN A N 1
ATOM 1109 C CA . ASN A 1 139 ? 2.070 1.911 6.523 1.00 93.69 139 ASN A CA 1
ATOM 1110 C C . ASN A 1 139 ? 0.882 1.201 7.198 1.00 93.69 139 ASN A C 1
ATOM 1112 O O . ASN A 1 139 ? 0.349 0.230 6.655 1.00 93.69 139 ASN A O 1
ATOM 1116 N N . ILE A 1 140 ? 0.435 1.694 8.358 1.00 96.81 140 ILE A N 1
ATOM 1117 C CA . ILE A 1 140 ? -0.807 1.264 9.006 1.00 96.81 140 ILE A CA 1
ATOM 1118 C C . ILE A 1 140 ? -1.757 2.458 9.062 1.00 96.81 140 ILE A C 1
ATOM 1120 O O . ILE A 1 140 ? -1.496 3.446 9.747 1.00 96.81 140 ILE A O 1
ATOM 1124 N N . LEU A 1 141 ? -2.882 2.364 8.355 1.00 96.75 141 LEU A N 1
ATOM 1125 C CA . LEU A 1 141 ? -3.939 3.372 8.382 1.00 96.75 141 LEU A CA 1
ATOM 1126 C C . LEU A 1 141 ? -5.051 2.976 9.354 1.00 96.75 141 LEU A C 1
ATOM 1128 O O . LEU A 1 141 ? -5.406 1.804 9.480 1.00 96.75 141 LEU A O 1
ATOM 1132 N N . LEU A 1 142 ? -5.639 3.967 10.013 1.00 97.62 142 LEU A N 1
ATOM 1133 C CA . LEU A 1 142 ? -6.821 3.795 10.848 1.00 97.62 142 LEU A CA 1
ATOM 1134 C C . LEU A 1 142 ? -8.060 3.536 9.981 1.00 97.62 142 LEU A C 1
ATOM 1136 O O . LEU A 1 142 ? -8.222 4.106 8.899 1.00 97.62 142 LEU A O 1
ATOM 1140 N N . GLY A 1 143 ? -8.977 2.713 10.482 1.00 95.25 143 GLY A N 1
ATOM 1141 C CA . GLY A 1 143 ? -10.311 2.567 9.906 1.00 95.25 143 GLY A CA 1
ATOM 1142 C C . GLY A 1 143 ? -11.098 3.886 9.926 1.00 95.25 143 GLY A C 1
ATOM 1143 O O . GLY A 1 143 ? -10.888 4.745 10.784 1.00 95.25 143 GLY A O 1
ATOM 1144 N N . LEU A 1 144 ? -12.013 4.058 8.968 1.00 91.50 144 LEU A N 1
ATOM 1145 C CA . LEU A 1 144 ? -12.920 5.211 8.932 1.00 91.50 144 LEU A CA 1
ATOM 1146 C C . LEU A 1 144 ? -14.091 5.001 9.900 1.00 91.50 144 LEU A C 1
ATOM 1148 O O . LEU A 1 144 ? -14.761 3.973 9.828 1.00 91.50 144 LEU A O 1
ATOM 1152 N N . GLY A 1 145 ? -14.366 5.997 10.750 1.00 88.38 145 GLY A N 1
ATOM 1153 C CA . GLY A 1 145 ? -15.475 5.956 11.710 1.00 88.38 145 GLY A CA 1
ATOM 1154 C C . GLY A 1 145 ? -15.420 4.726 12.624 1.00 88.38 145 GLY A C 1
ATOM 1155 O O . GLY A 1 145 ? -14.344 4.311 13.053 1.00 88.38 145 GLY A O 1
ATOM 1156 N N . GLU A 1 146 ? -16.582 4.126 12.882 1.00 87.88 146 GLU A N 1
ATOM 1157 C CA . GLU A 1 146 ? -16.720 2.848 13.595 1.00 87.88 146 GLU A CA 1
ATOM 1158 C C . GLU A 1 146 ? -16.501 1.670 12.632 1.00 87.88 146 GLU A C 1
ATOM 1160 O O . GLU A 1 146 ? -17.419 0.919 12.298 1.00 87.88 146 GLU A O 1
ATOM 1165 N N . ALA A 1 147 ? -15.276 1.544 12.119 1.00 91.56 147 ALA A N 1
ATOM 1166 C CA . ALA A 1 147 ? -14.915 0.458 11.217 1.00 91.56 147 ALA A CA 1
ATOM 1167 C C . ALA A 1 147 ? -15.133 -0.917 11.876 1.00 91.56 147 ALA A C 1
ATOM 1169 O O . ALA A 1 147 ? -14.834 -1.120 13.057 1.00 91.56 147 ALA A O 1
ATOM 1170 N N . LEU A 1 148 ? -15.618 -1.873 11.080 1.00 93.12 148 LEU A N 1
ATOM 1171 C CA . LEU A 1 148 ? -15.820 -3.256 11.508 1.00 93.12 148 LEU A CA 1
ATOM 1172 C C . LEU A 1 148 ? -14.508 -3.900 11.975 1.00 93.12 148 LEU A C 1
ATOM 1174 O O . LEU A 1 148 ? -13.414 -3.518 11.552 1.00 93.12 148 LEU A O 1
ATOM 1178 N N . GLU A 1 149 ? -14.635 -4.925 12.815 1.00 93.44 149 GLU A N 1
ATOM 1179 C CA . GLU A 1 149 ? -13.519 -5.798 13.172 1.00 93.44 149 GLU A CA 1
ATOM 1180 C C . GLU A 1 149 ? -12.821 -6.345 11.923 1.00 93.44 149 GLU A C 1
ATOM 1182 O O . GLU A 1 149 ? -13.473 -6.783 10.977 1.00 93.44 149 GLU A O 1
ATOM 1187 N N . GLY A 1 150 ? -11.491 -6.260 11.904 1.00 93.19 150 GLY A N 1
ATOM 1188 C CA . GLY A 1 150 ? -10.673 -6.581 10.740 1.00 93.19 150 GLY A CA 1
ATOM 1189 C C . GLY A 1 150 ? -10.428 -5.393 9.807 1.00 93.19 150 GLY A C 1
ATOM 1190 O O . GLY A 1 150 ? -9.682 -5.542 8.853 1.00 93.19 150 GLY A O 1
ATOM 1191 N N . PHE A 1 151 ? -11.012 -4.215 10.046 1.00 95.88 151 PHE A N 1
ATOM 1192 C CA . PHE A 1 151 ? -10.756 -3.000 9.255 1.00 95.88 151 PHE A CA 1
ATOM 1193 C C . PHE A 1 151 ? -10.467 -1.764 10.115 1.00 95.88 151 PHE A C 1
ATOM 1195 O O . PHE A 1 151 ? -10.458 -0.644 9.598 1.00 95.88 151 PHE A O 1
ATOM 1202 N N . ARG A 1 152 ? -10.219 -1.933 11.421 1.00 97.19 152 ARG A N 1
ATOM 1203 C CA . ARG A 1 152 ? -9.862 -0.819 12.319 1.00 97.19 152 ARG A CA 1
ATOM 1204 C C . ARG A 1 152 ? -8.407 -0.393 12.159 1.00 97.19 152 ARG A C 1
ATOM 1206 O O . ARG A 1 152 ? -8.095 0.771 12.401 1.00 97.19 152 ARG A O 1
ATOM 1213 N N . GLY A 1 153 ? -7.553 -1.309 11.713 1.00 97.50 153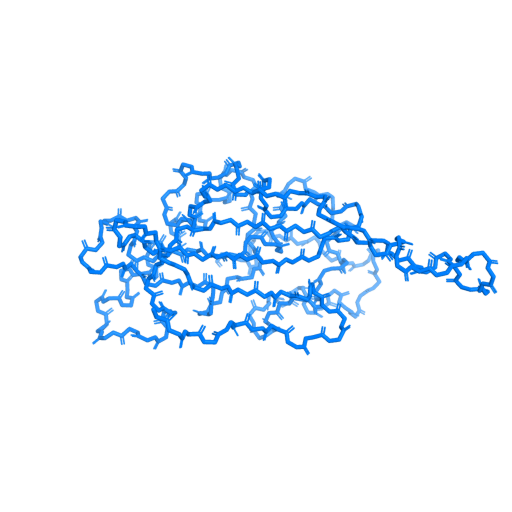 GLY A N 1
ATOM 1214 C CA . GLY A 1 153 ? -6.206 -1.048 11.218 1.00 97.50 153 GLY A CA 1
ATOM 1215 C C . GLY A 1 153 ? -6.039 -1.695 9.851 1.00 97.50 153 GLY A C 1
ATOM 1216 O O . GLY A 1 153 ? -6.477 -2.826 9.645 1.00 97.50 153 GLY A O 1
ATOM 1217 N N . VAL A 1 154 ? -5.463 -0.955 8.908 1.00 97.88 154 VAL A N 1
ATOM 1218 C CA . VAL A 1 154 ? -5.341 -1.370 7.511 1.00 97.88 154 VAL A CA 1
ATOM 1219 C C . VAL A 1 154 ? -3.899 -1.220 7.050 1.00 97.88 154 VAL A C 1
ATOM 1221 O O . VAL A 1 154 ? -3.373 -0.109 7.006 1.00 97.88 154 VAL A O 1
ATOM 1224 N N . LEU A 1 155 ? -3.280 -2.337 6.677 1.00 96.88 155 LEU A N 1
ATOM 1225 C CA . LEU A 1 155 ? -1.962 -2.384 6.057 1.00 96.88 155 LEU A CA 1
ATOM 1226 C C . LEU A 1 155 ? -2.017 -1.870 4.618 1.00 96.88 155 LEU A C 1
ATOM 1228 O O . LEU A 1 155 ? -2.871 -2.276 3.818 1.00 96.88 155 LEU A O 1
ATOM 1232 N N . ILE A 1 156 ? -1.075 -0.992 4.289 1.00 95.06 156 ILE A N 1
ATOM 1233 C CA . ILE A 1 156 ? -0.880 -0.423 2.955 1.00 95.06 156 ILE A CA 1
ATOM 1234 C C . ILE A 1 156 ? 0.552 -0.676 2.458 1.00 95.06 156 ILE A C 1
ATOM 1236 O O . ILE A 1 156 ? 1.457 -0.913 3.242 1.00 95.06 156 ILE A O 1
ATOM 1240 N N . ASP A 1 157 ? 0.759 -0.518 1.148 1.00 90.25 157 ASP A N 1
ATOM 1241 C CA . ASP A 1 157 ? 2.077 -0.493 0.491 1.00 90.25 157 ASP A CA 1
ATOM 1242 C C . ASP A 1 157 ? 2.845 -1.833 0.436 1.00 90.25 157 ASP A C 1
ATOM 1244 O O . ASP A 1 157 ? 3.976 -1.953 0.900 1.00 90.25 157 ASP A O 1
ATOM 1248 N N . LEU A 1 158 ? 2.292 -2.816 -0.287 1.00 90.88 158 LEU A N 1
ATOM 1249 C CA . LEU A 1 158 ? 2.898 -4.145 -0.510 1.00 90.88 158 LEU A CA 1
ATOM 1250 C C . LEU A 1 158 ? 4.104 -4.160 -1.466 1.00 90.88 158 LEU A C 1
ATOM 1252 O O . LEU A 1 158 ? 4.515 -5.210 -1.947 1.00 90.88 158 LEU A O 1
ATOM 1256 N N . HIS A 1 159 ? 4.680 -3.016 -1.807 1.00 83.06 159 HIS A N 1
ATOM 1257 C CA . HIS A 1 159 ? 5.725 -2.951 -2.830 1.00 83.06 159 HIS A CA 1
ATOM 1258 C C . HIS A 1 159 ? 7.051 -3.623 -2.453 1.00 83.06 159 HIS A C 1
ATOM 1260 O O . HIS A 1 159 ? 7.836 -3.944 -3.347 1.00 83.06 159 HIS A O 1
ATOM 1266 N N . MET A 1 160 ? 7.316 -3.761 -1.151 1.00 79.31 160 MET A N 1
ATOM 1267 C CA . MET A 1 160 ? 8.474 -4.473 -0.601 1.00 79.31 160 MET A CA 1
ATOM 1268 C C . MET A 1 160 ? 8.158 -5.933 -0.307 1.00 79.31 160 MET A C 1
ATOM 1270 O O . MET A 1 160 ? 9.053 -6.674 0.106 1.00 79.31 160 MET A O 1
ATOM 1274 N N . ALA A 1 161 ? 6.902 -6.340 -0.501 1.00 85.56 161 ALA A N 1
ATOM 1275 C CA . ALA A 1 161 ? 6.478 -7.662 -0.126 1.00 85.56 161 ALA A CA 1
ATOM 1276 C C . ALA A 1 161 ? 7.114 -8.712 -1.039 1.00 85.56 161 ALA A C 1
ATOM 1278 O O . ALA A 1 161 ? 7.258 -8.525 -2.252 1.00 85.56 161 ALA A O 1
ATOM 1279 N N . ILE A 1 162 ? 7.500 -9.830 -0.438 1.00 83.31 162 ILE A N 1
ATOM 1280 C CA . ILE A 1 162 ? 8.093 -10.965 -1.140 1.00 83.31 162 ILE A CA 1
ATOM 1281 C C . ILE A 1 162 ? 7.278 -12.213 -0.866 1.00 83.31 162 ILE A C 1
ATOM 1283 O O . ILE A 1 162 ? 6.655 -12.335 0.190 1.00 83.31 162 ILE A O 1
ATOM 1287 N N . LYS A 1 163 ? 7.305 -13.147 -1.817 1.00 83.12 163 LYS A N 1
ATOM 1288 C CA . LYS A 1 163 ? 6.788 -14.478 -1.542 1.00 83.12 163 LYS A CA 1
ATOM 1289 C C . LYS A 1 163 ? 7.745 -15.215 -0.607 1.00 83.12 163 LYS A C 1
ATOM 1291 O O . LYS A 1 163 ? 8.960 -15.137 -0.797 1.00 83.12 163 LYS A O 1
ATOM 1296 N N . SER A 1 164 ? 7.193 -15.893 0.390 1.00 69.38 164 SER A N 1
ATOM 1297 C CA . SER A 1 164 ? 7.943 -16.593 1.440 1.00 69.38 164 SER A CA 1
ATOM 1298 C C . SER A 1 164 ? 8.725 -17.807 0.923 1.00 69.38 164 SER A C 1
ATOM 1300 O O . SER A 1 164 ? 9.574 -18.326 1.633 1.00 69.38 164 SER A O 1
ATOM 1302 N N . ASP A 1 165 ? 8.459 -18.255 -0.306 1.00 67.81 165 ASP A N 1
ATOM 1303 C CA . ASP A 1 165 ? 9.120 -19.379 -0.978 1.00 67.81 165 ASP A CA 1
ATOM 1304 C C . ASP A 1 165 ? 10.353 -18.971 -1.809 1.00 67.81 165 ASP A C 1
ATOM 1306 O O . ASP A 1 165 ? 10.963 -19.816 -2.469 1.00 67.81 165 ASP A O 1
ATOM 1310 N N . ARG A 1 166 ? 10.743 -17.687 -1.806 1.00 59.53 166 ARG A N 1
ATOM 1311 C CA . ARG A 1 166 ? 11.890 -17.217 -2.594 1.00 59.53 166 ARG A CA 1
ATOM 1312 C C . ARG A 1 166 ? 13.234 -17.714 -2.050 1.00 59.53 166 ARG A C 1
ATOM 1314 O O . ARG A 1 166 ? 13.456 -17.677 -0.840 1.00 59.53 166 ARG A O 1
ATOM 1321 N N . PRO A 1 167 ? 14.181 -18.077 -2.936 1.00 51.53 167 PRO A N 1
ATOM 1322 C CA . PRO A 1 167 ? 15.528 -18.440 -2.524 1.00 51.53 167 PRO A CA 1
ATOM 1323 C C . PRO A 1 167 ? 16.261 -17.244 -1.888 1.00 51.53 167 PRO A C 1
ATOM 1325 O O . PRO A 1 167 ? 16.146 -16.097 -2.326 1.00 51.53 167 PRO A O 1
ATOM 1328 N N . VAL A 1 168 ? 17.042 -17.535 -0.843 1.00 47.41 168 VAL A N 1
ATOM 1329 C CA . VAL A 1 168 ? 17.716 -16.567 0.050 1.00 47.41 168 VAL A CA 1
ATOM 1330 C C . VAL A 1 168 ? 18.582 -15.541 -0.701 1.00 47.41 168 VAL A C 1
ATOM 1332 O O . VAL A 1 168 ? 18.679 -14.380 -0.304 1.00 47.41 168 VAL A O 1
ATOM 1335 N N . ASN A 1 169 ? 19.161 -15.935 -1.834 1.00 46.84 169 ASN A N 1
ATOM 1336 C CA . ASN A 1 169 ? 20.016 -15.091 -2.671 1.00 46.84 169 ASN A CA 1
ATOM 1337 C C . ASN A 1 169 ? 19.275 -13.932 -3.377 1.00 46.84 169 ASN A C 1
ATOM 1339 O O . ASN A 1 169 ? 19.916 -12.976 -3.818 1.00 46.84 169 ASN A O 1
ATOM 1343 N N . GLU A 1 170 ? 17.941 -13.963 -3.456 1.00 50.22 170 GLU A N 1
ATOM 1344 C CA . GLU A 1 170 ? 17.134 -12.896 -4.064 1.00 50.22 170 GLU A CA 1
ATOM 1345 C C . GLU A 1 170 ? 16.745 -11.781 -3.074 1.00 50.22 170 GLU A C 1
ATOM 1347 O O . GLU A 1 170 ? 16.241 -10.731 -3.483 1.00 50.22 170 GLU A O 1
ATOM 1352 N N . ILE A 1 171 ? 17.002 -11.960 -1.772 1.00 51.75 171 ILE A N 1
ATOM 1353 C CA . ILE A 1 171 ? 16.489 -11.075 -0.711 1.00 51.75 171 ILE A CA 1
ATOM 1354 C C . ILE A 1 171 ? 17.285 -9.751 -0.608 1.00 51.75 171 ILE A C 1
ATOM 1356 O O . ILE A 1 171 ? 16.733 -8.702 -0.247 1.00 51.75 171 ILE A O 1
ATOM 1360 N N . CYS A 1 172 ? 18.558 -9.755 -1.023 1.00 47.50 172 CYS A N 1
ATOM 1361 C CA . CYS A 1 172 ? 19.519 -8.663 -0.797 1.00 47.50 172 CYS A CA 1
ATOM 1362 C C . CYS A 1 172 ? 19.390 -7.432 -1.714 1.00 47.50 172 CYS A C 1
ATOM 1364 O O . CYS A 1 172 ? 20.043 -6.415 -1.465 1.00 47.50 172 CYS A O 1
ATOM 1366 N N . GLN A 1 173 ? 18.560 -7.448 -2.762 1.00 47.16 173 GLN A N 1
ATOM 1367 C CA . GLN A 1 173 ? 18.525 -6.311 -3.699 1.00 47.16 173 GLN A CA 1
ATOM 1368 C C . GLN A 1 173 ? 17.746 -5.083 -3.183 1.00 47.16 173 GLN A C 1
ATOM 1370 O O . GLN A 1 173 ? 17.861 -4.003 -3.770 1.00 47.16 173 GLN A O 1
ATOM 1375 N N . ASP A 1 174 ? 16.988 -5.216 -2.087 1.00 50.03 174 ASP A N 1
ATOM 1376 C CA . ASP A 1 174 ? 15.861 -4.317 -1.800 1.00 50.03 174 ASP A CA 1
ATOM 1377 C C . ASP A 1 174 ? 15.949 -3.452 -0.547 1.00 50.03 174 ASP A C 1
ATOM 1379 O O . ASP A 1 174 ? 15.166 -2.523 -0.380 1.00 50.03 174 ASP A O 1
ATOM 1383 N N . LEU A 1 175 ? 16.977 -3.601 0.279 1.00 49.41 175 LEU A N 1
ATOM 1384 C CA . LEU A 1 175 ? 17.077 -2.858 1.543 1.00 49.41 175 LEU A CA 1
ATOM 1385 C C . LEU A 1 175 ? 17.216 -1.331 1.397 1.00 49.41 175 LEU A C 1
ATOM 1387 O O . LEU A 1 175 ? 17.338 -0.629 2.395 1.00 49.41 175 LEU A O 1
ATOM 1391 N N . ARG A 1 176 ? 17.230 -0.777 0.183 1.00 51.69 176 ARG A N 1
ATOM 1392 C CA . ARG A 1 176 ? 17.419 0.658 -0.079 1.00 51.69 176 ARG A CA 1
ATOM 1393 C C . ARG A 1 176 ? 16.120 1.481 -0.062 1.00 51.69 176 ARG A C 1
ATOM 1395 O O . ARG A 1 176 ? 16.213 2.698 -0.179 1.00 51.69 176 ARG A O 1
ATOM 1402 N N . SER A 1 177 ? 14.935 0.868 0.022 1.00 49.00 177 SER A N 1
ATOM 1403 C CA . SER A 1 177 ? 13.649 1.548 -0.249 1.00 49.00 177 SER A CA 1
ATOM 1404 C C . SER A 1 177 ? 12.543 1.288 0.786 1.00 49.00 177 SER A C 1
ATOM 1406 O O . SER A 1 177 ? 11.421 0.992 0.407 1.00 49.00 177 SER A O 1
ATOM 1408 N N . GLY A 1 178 ? 12.844 1.465 2.071 1.00 55.72 178 GLY A N 1
ATOM 1409 C CA . GLY A 1 178 ? 11.913 1.316 3.202 1.00 55.72 178 GLY A CA 1
ATOM 1410 C C . GLY A 1 178 ? 12.428 2.080 4.425 1.00 55.72 178 GLY A C 1
ATOM 1411 O O . GLY A 1 178 ? 13.422 2.807 4.307 1.00 55.72 178 GLY A O 1
ATOM 1412 N N . THR A 1 179 ? 11.758 1.959 5.570 1.00 60.88 179 THR A N 1
ATOM 1413 C CA . THR A 1 179 ? 12.073 2.750 6.774 1.00 60.88 179 THR A CA 1
ATOM 1414 C C . THR A 1 179 ? 13.120 2.037 7.647 1.00 60.88 179 THR A C 1
ATOM 1416 O O . THR A 1 179 ? 12.766 1.115 8.381 1.00 60.88 179 THR A O 1
ATOM 1419 N N . PRO A 1 180 ? 14.415 2.436 7.624 1.00 63.25 180 PRO A N 1
ATOM 1420 C CA . PRO A 1 180 ? 15.503 1.570 8.096 1.00 63.25 180 PRO A CA 1
ATOM 1421 C C . PRO A 1 180 ? 15.472 1.234 9.588 1.00 63.25 180 PRO A C 1
ATOM 1423 O O . PRO A 1 180 ? 16.014 0.208 9.982 1.00 63.25 180 PRO A O 1
ATOM 1426 N N . ILE A 1 181 ? 14.858 2.091 10.408 1.00 66.25 181 ILE A N 1
ATOM 1427 C CA . ILE A 1 181 ? 14.719 1.872 11.854 1.00 66.25 181 ILE A CA 1
ATOM 1428 C C . ILE A 1 181 ? 13.759 0.721 12.197 1.00 66.25 181 ILE A C 1
ATOM 1430 O O . ILE A 1 181 ? 13.789 0.243 13.323 1.00 66.25 181 ILE A O 1
ATOM 1434 N N . PHE A 1 182 ? 12.933 0.282 11.240 1.00 61.69 182 PHE A N 1
ATOM 1435 C CA . PHE A 1 182 ? 11.985 -0.828 11.393 1.00 61.69 182 PHE A CA 1
ATOM 1436 C C . PHE A 1 182 ? 12.423 -2.085 10.635 1.00 61.69 182 PHE A C 1
ATOM 1438 O O . PHE A 1 182 ? 11.642 -3.017 10.483 1.00 61.69 182 PHE A O 1
ATOM 1445 N N . TYR A 1 183 ? 13.652 -2.118 10.117 1.00 66.56 183 TYR A N 1
ATOM 1446 C CA . TYR A 1 183 ? 14.173 -3.330 9.499 1.00 66.56 183 TYR A CA 1
ATOM 1447 C C . TYR A 1 183 ? 14.650 -4.325 10.559 1.00 66.56 183 TYR A C 1
ATOM 1449 O O . TYR A 1 183 ? 15.296 -3.903 11.523 1.00 66.56 183 TYR A O 1
ATOM 1457 N N . PRO A 1 184 ? 14.441 -5.636 10.344 1.00 62.53 184 PRO A N 1
ATOM 1458 C CA . PRO A 1 184 ? 15.023 -6.653 11.206 1.00 62.53 184 PRO A CA 1
ATOM 1459 C C . PRO A 1 184 ? 16.558 -6.582 11.181 1.00 62.53 184 PRO A C 1
ATOM 1461 O O . PRO A 1 184 ? 17.180 -6.158 10.196 1.00 62.53 184 PRO A O 1
ATOM 1464 N N . LEU A 1 185 ? 17.198 -7.004 12.274 1.00 61.34 185 LEU A N 1
ATOM 1465 C CA . LEU A 1 185 ? 18.650 -6.889 12.455 1.00 61.34 185 LEU A CA 1
ATOM 1466 C C . LEU A 1 185 ? 19.427 -7.592 11.332 1.00 61.34 185 LEU A C 1
ATOM 1468 O O . LEU A 1 185 ? 20.408 -7.046 10.822 1.00 61.34 185 LEU A O 1
ATOM 1472 N N . ILE A 1 186 ? 18.952 -8.756 10.892 1.00 57.22 186 ILE A N 1
ATOM 1473 C CA . ILE A 1 186 ? 19.581 -9.536 9.825 1.00 57.22 186 ILE A CA 1
ATOM 1474 C C . ILE A 1 186 ? 19.552 -8.802 8.474 1.00 57.22 186 ILE A C 1
ATOM 1476 O O . ILE A 1 186 ? 20.530 -8.813 7.724 1.00 57.22 186 ILE A O 1
ATOM 1480 N N . ALA A 1 187 ? 18.482 -8.046 8.198 1.00 59.88 187 ALA A N 1
ATOM 1481 C CA . ALA A 1 187 ? 18.383 -7.180 7.028 1.00 59.88 187 ALA A CA 1
ATOM 1482 C C . ALA A 1 187 ? 19.453 -6.078 7.079 1.00 59.88 187 ALA A C 1
ATOM 1484 O O . ALA A 1 187 ? 20.077 -5.769 6.067 1.00 59.88 187 ALA A O 1
ATOM 1485 N N . LEU A 1 188 ? 19.738 -5.509 8.249 1.00 59.69 188 LEU A N 1
ATOM 1486 C CA . LEU A 1 188 ? 20.810 -4.521 8.398 1.00 59.69 188 LEU A CA 1
ATOM 1487 C C . LEU A 1 188 ? 22.210 -5.151 8.298 1.00 59.69 188 LEU A C 1
ATOM 1489 O O . LEU A 1 188 ? 23.105 -4.544 7.705 1.00 59.69 188 LEU A O 1
ATOM 1493 N N . GLN A 1 189 ? 22.397 -6.360 8.835 1.00 58.00 189 GLN A N 1
ATOM 1494 C CA . GLN A 1 189 ? 23.676 -7.080 8.837 1.00 58.00 189 GLN A CA 1
ATOM 1495 C C . GLN A 1 189 ? 24.047 -7.659 7.466 1.00 58.00 189 GLN A C 1
ATOM 1497 O O . GLN A 1 189 ? 25.223 -7.624 7.104 1.00 58.00 189 GLN A O 1
ATOM 1502 N N . SER A 1 190 ? 23.070 -8.075 6.655 1.00 55.38 190 SER A N 1
ATOM 1503 C CA . SER A 1 190 ? 23.287 -8.555 5.279 1.00 55.38 190 SER A CA 1
ATOM 1504 C C . SER A 1 190 ? 24.034 -7.555 4.387 1.00 55.38 190 SER A C 1
ATOM 1506 O O . SER A 1 190 ? 24.747 -7.945 3.471 1.00 55.38 190 SER A O 1
ATOM 1508 N N . ARG A 1 191 ? 23.957 -6.250 4.689 1.00 52.94 191 ARG A N 1
ATOM 1509 C CA . ARG A 1 191 ? 24.715 -5.203 3.981 1.00 52.94 191 ARG A CA 1
ATOM 1510 C C . ARG A 1 191 ? 26.230 -5.281 4.193 1.00 52.94 191 ARG A C 1
ATOM 1512 O O . ARG A 1 191 ? 26.962 -4.632 3.451 1.00 52.94 191 ARG A O 1
ATOM 1519 N N . LYS A 1 192 ? 26.682 -5.983 5.235 1.00 50.06 192 LYS A N 1
ATOM 1520 C CA . LYS A 1 192 ? 28.094 -6.132 5.621 1.00 50.06 192 LYS A CA 1
ATOM 1521 C C . LYS A 1 192 ? 28.632 -7.545 5.383 1.00 50.06 192 LYS A C 1
ATOM 1523 O O . LYS A 1 192 ? 29.822 -7.762 5.582 1.00 50.06 192 LYS A O 1
ATOM 1528 N N . LEU A 1 193 ? 27.771 -8.486 5.003 1.00 48.25 193 LEU A N 1
ATOM 1529 C CA . LEU A 1 193 ? 28.126 -9.885 4.799 1.00 48.25 193 LEU A CA 1
ATOM 1530 C C . LEU A 1 193 ? 28.305 -10.169 3.306 1.00 48.25 193 LEU A C 1
ATOM 1532 O O . LEU A 1 193 ? 27.623 -9.587 2.462 1.00 48.25 193 LEU A O 1
ATOM 1536 N N . ASP A 1 194 ? 29.228 -11.075 2.990 1.00 50.03 194 ASP A N 1
ATOM 1537 C CA . ASP A 1 194 ? 29.318 -11.679 1.662 1.00 50.03 194 ASP A CA 1
ATOM 1538 C C . ASP A 1 194 ? 27.958 -12.341 1.329 1.00 50.03 194 ASP A C 1
ATOM 1540 O O . ASP A 1 194 ? 27.372 -12.978 2.214 1.00 50.03 194 ASP A O 1
ATOM 1544 N N . PRO A 1 195 ? 27.416 -12.210 0.102 1.00 50.19 195 PRO A N 1
ATOM 1545 C CA . PRO A 1 195 ? 26.217 -12.933 -0.330 1.00 50.19 195 PRO A CA 1
ATOM 1546 C C . PRO A 1 195 ? 26.252 -14.449 -0.070 1.00 50.19 195 PRO A C 1
ATOM 1548 O O . PRO A 1 195 ? 25.199 -15.065 0.054 1.00 50.19 195 PRO A O 1
ATOM 1551 N N . ALA A 1 196 ? 27.442 -15.054 0.028 1.00 49.91 196 ALA A N 1
ATOM 1552 C CA . ALA A 1 196 ? 27.620 -16.464 0.386 1.00 49.91 196 ALA A CA 1
ATOM 1553 C C . ALA A 1 196 ? 27.552 -16.750 1.903 1.00 49.91 196 ALA A C 1
ATOM 1555 O O . ALA A 1 196 ? 27.419 -17.901 2.306 1.00 49.91 196 ALA A O 1
ATOM 1556 N N . MET A 1 197 ? 27.651 -15.714 2.742 1.00 42.50 197 MET A N 1
ATOM 1557 C CA . MET A 1 197 ? 27.734 -15.780 4.211 1.00 42.50 197 MET A CA 1
ATOM 1558 C C . MET A 1 197 ? 26.536 -15.115 4.901 1.00 42.50 197 MET A C 1
ATOM 1560 O O . MET A 1 197 ? 26.558 -14.878 6.108 1.00 42.50 197 MET A O 1
ATOM 1564 N N . THR A 1 198 ? 25.499 -14.763 4.141 1.00 44.31 198 THR A N 1
ATOM 1565 C CA . THR A 1 198 ? 24.273 -14.185 4.691 1.00 44.31 198 THR A CA 1
ATOM 1566 C C . THR A 1 198 ? 23.431 -15.316 5.288 1.00 44.31 198 THR A C 1
ATOM 1568 O O . THR A 1 198 ? 23.040 -16.214 4.539 1.00 44.31 198 THR A O 1
ATOM 1571 N N . PRO A 1 199 ? 23.155 -15.324 6.608 1.00 43.09 199 PRO A N 1
ATOM 1572 C CA . PRO A 1 199 ? 22.255 -16.316 7.171 1.00 43.09 199 PRO A CA 1
ATOM 1573 C C . PRO A 1 199 ? 20.876 -16.162 6.526 1.00 43.09 199 PRO A C 1
ATOM 1575 O O . PRO A 1 199 ? 20.482 -15.057 6.138 1.00 43.09 199 PRO A O 1
ATOM 1578 N N . ALA A 1 200 ? 20.169 -17.282 6.370 1.00 41.81 200 ALA A N 1
ATOM 1579 C CA . ALA A 1 200 ? 18.812 -17.279 5.850 1.00 41.81 200 ALA A CA 1
ATOM 1580 C C . ALA A 1 200 ? 17.965 -16.286 6.656 1.00 41.81 200 ALA A C 1
ATOM 1582 O O . ALA A 1 200 ? 18.010 -16.290 7.883 1.00 41.81 200 ALA A O 1
ATOM 1583 N N . HIS A 1 201 ? 17.218 -15.430 5.958 1.00 46.09 201 HIS A N 1
ATOM 1584 C CA . HIS A 1 201 ? 16.125 -14.702 6.585 1.00 46.09 201 HIS A CA 1
ATOM 1585 C C . HIS A 1 201 ? 15.137 -15.743 7.104 1.00 46.09 201 HIS A C 1
ATOM 1587 O O . HIS A 1 201 ? 14.449 -16.388 6.312 1.00 46.09 201 HIS A O 1
ATOM 1593 N N . ASP A 1 202 ? 15.129 -15.936 8.415 1.00 42.62 202 ASP A N 1
ATOM 1594 C CA . ASP A 1 202 ? 14.181 -16.803 9.085 1.00 42.62 202 ASP A CA 1
ATOM 1595 C C . ASP A 1 202 ? 12.969 -15.959 9.494 1.00 42.62 202 ASP A C 1
ATOM 1597 O O . ASP A 1 202 ? 13.105 -14.799 9.889 1.00 42.62 202 ASP A O 1
ATOM 1601 N N . TYR A 1 203 ? 11.771 -16.529 9.380 1.00 43.66 203 TYR A N 1
ATOM 1602 C CA . TYR A 1 203 ? 10.514 -15.870 9.745 1.00 43.66 203 TYR A CA 1
ATOM 1603 C C . TYR A 1 203 ? 10.532 -15.372 11.197 1.00 43.66 203 TYR A C 1
ATOM 1605 O O . TYR A 1 203 ? 9.787 -14.454 11.517 1.00 43.66 203 TYR A O 1
ATOM 1613 N N . LEU A 1 204 ? 11.397 -15.956 12.037 1.00 39.81 204 LEU A N 1
ATOM 1614 C CA . LEU A 1 204 ? 11.632 -15.633 13.445 1.00 39.81 204 LEU A CA 1
ATOM 1615 C C . LEU A 1 204 ? 12.100 -14.197 13.714 1.00 39.81 204 LEU A C 1
ATOM 1617 O O . LEU A 1 204 ? 11.950 -13.736 14.840 1.00 39.81 204 LEU A O 1
ATOM 1621 N N . ASP A 1 205 ? 12.632 -13.485 12.718 1.00 43.28 205 ASP A N 1
ATOM 1622 C CA . ASP A 1 205 ? 13.042 -12.085 12.893 1.00 43.28 205 ASP A CA 1
ATOM 1623 C C . ASP A 1 205 ? 11.872 -11.085 12.783 1.00 43.28 205 ASP A C 1
ATOM 1625 O O . ASP A 1 205 ? 12.024 -9.924 13.167 1.00 43.28 205 ASP A O 1
ATOM 1629 N N . ASP A 1 206 ? 10.717 -11.530 12.272 1.00 42.84 206 ASP A N 1
ATOM 1630 C CA . ASP A 1 206 ? 9.512 -10.720 12.036 1.00 42.84 206 ASP A CA 1
ATOM 1631 C C . ASP A 1 206 ? 8.305 -11.160 12.913 1.00 42.84 206 ASP A C 1
ATOM 1633 O O . ASP A 1 206 ? 7.176 -10.716 12.660 1.00 42.84 206 ASP A O 1
ATOM 1637 N N . VAL A 1 207 ? 8.516 -12.029 13.923 1.00 35.16 207 VAL A N 1
ATOM 1638 C CA . VAL A 1 207 ? 7.487 -12.509 14.887 1.00 35.16 207 VAL A CA 1
ATOM 1639 C C . VAL A 1 207 ? 7.641 -11.875 16.264 1.00 35.16 207 VAL A C 1
ATOM 1641 O O . VAL A 1 207 ? 8.781 -11.823 16.772 1.00 35.16 207 VAL A O 1
#

Organism: NCBI:txid2828524

Foldseek 3Di:
DPDDWDFDPDPPAFRWTWDWDADPVRFIKIKIKTKAWPPDDDVVVVLVLCQPQQQAWHWPDKDWQPDKPVVVDDDLVVDPPSVVDTIITMMIIMIGDFAAFLVPDPDPVLNVQQVVLNVSSQVVCVVVQKHQQADDSRQWGAGDDPDDRSRRIHGDDSRLIDGNPDDQLVNLPPLPHHDVVPGFPLNVCVVVDDSVGRPRPDCVSVD

Sequence (207 aa):
MNIDPYIRYTLRGRGTTCWAVEDQQGNRFLIKDYWVSDGRKPEFELLSEVKEVPGVCKMVCYKAQRAKTKDYRGRLNAYSHGDLFRNRTAVRIVLKSYGSTIDKFKSAKQLLAALRDAIAAHSTLIGKGLLHRDVSPDNILLGLGEALEGFRGVLIDLHMAIKSDRPVNEICQDLRSGTPIFYPLIALQSRKLDPAMTPAHDYLDDV